Protein AF-A0A969Q8R4-F1 (afdb_monomer)

Nearest PDB structures (foldseek):
  6sus-assembly1_A  TM=7.332E-01  e=7.848E-05  Bordetella pertussis Tohama I
  3vi1-assembly1_A  TM=6.132E-01  e=1.728E-02  Pseudomonas aeruginosa
  7usl-assembly1_C  TM=2.075E-01  e=8.985E-06  Bordetella pertussis
  2z8z-assembly1_A  TM=3.665E-01  e=1.996E-02  Pseudomonas sp. MIS38
  2zj6-assembly1_A  TM=3.322E-01  e=1.646E-02  Pseudomonas sp. MIS38

Structure (mmCIF, N/CA/C/O backbone):
data_AF-A0A969Q8R4-F1
#
_entry.id   AF-A0A969Q8R4-F1
#
loop_
_atom_site.group_PDB
_atom_site.id
_atom_site.type_symbol
_atom_site.label_atom_id
_atom_site.label_alt_id
_atom_site.label_comp_id
_atom_site.label_asym_id
_atom_site.label_entity_id
_atom_site.label_seq_id
_atom_site.pdbx_PDB_ins_code
_atom_site.Cartn_x
_atom_site.Cartn_y
_atom_site.Cartn_z
_atom_site.occupancy
_atom_site.B_iso_or_equiv
_atom_site.auth_seq_id
_atom_site.auth_comp_id
_atom_site.auth_asym_id
_atom_site.auth_atom_id
_atom_site.pdbx_PDB_model_num
ATOM 1 N N . MET A 1 1 ? -0.355 23.160 -8.822 1.00 34.06 1 MET A N 1
ATOM 2 C CA . MET A 1 1 ? -0.882 23.194 -7.441 1.00 34.06 1 MET A CA 1
ATOM 3 C C . MET A 1 1 ? -1.867 22.056 -7.442 1.00 34.06 1 MET A C 1
ATOM 5 O O . MET A 1 1 ? -2.956 22.238 -7.960 1.00 34.06 1 MET A O 1
ATOM 9 N N . THR A 1 2 ? -1.367 20.880 -7.090 1.00 33.72 2 THR A N 1
ATOM 10 C CA . THR A 1 2 ? -1.987 19.580 -7.363 1.00 33.72 2 THR A CA 1
ATOM 11 C C . THR A 1 2 ? -3.128 19.340 -6.385 1.00 33.72 2 THR A C 1
ATOM 13 O O . THR A 1 2 ? -3.004 19.699 -5.208 1.00 33.72 2 THR A O 1
ATOM 16 N N . ALA A 1 3 ? -4.249 18.819 -6.875 1.00 29.53 3 ALA A N 1
ATOM 17 C CA . ALA A 1 3 ? -5.364 18.439 -6.026 1.00 29.53 3 ALA A CA 1
ATOM 18 C C . ALA A 1 3 ? -5.038 17.074 -5.413 1.00 29.53 3 ALA A C 1
ATOM 20 O O . ALA A 1 3 ? -4.905 16.090 -6.122 1.00 29.53 3 ALA A O 1
ATOM 21 N N . ILE A 1 4 ? -4.873 17.023 -4.091 1.00 44.97 4 ILE A N 1
ATOM 22 C CA . ILE A 1 4 ? -4.730 15.754 -3.375 1.00 44.97 4 ILE A CA 1
ATOM 23 C C . ILE A 1 4 ? -6.151 15.299 -3.044 1.00 44.97 4 ILE A C 1
ATOM 25 O O . ILE A 1 4 ? -6.750 15.801 -2.091 1.00 44.97 4 ILE A O 1
ATOM 29 N N . ALA A 1 5 ? -6.721 14.420 -3.864 1.00 40.03 5 ALA A N 1
ATOM 30 C CA . ALA A 1 5 ? -7.891 13.654 -3.458 1.00 40.03 5 ALA A CA 1
ATOM 31 C C . ALA A 1 5 ? -7.404 12.534 -2.523 1.00 40.03 5 ALA A C 1
ATOM 33 O O . ALA A 1 5 ? -6.434 11.850 -2.840 1.00 40.03 5 ALA A O 1
ATOM 34 N N . GLN A 1 6 ? -8.012 12.412 -1.343 1.00 48.34 6 GLN A N 1
ATOM 35 C CA . GLN A 1 6 ? -7.700 11.366 -0.368 1.00 48.34 6 GLN A CA 1
ATOM 36 C C . GLN A 1 6 ? -8.971 10.603 -0.012 1.00 48.34 6 GLN A C 1
ATOM 38 O O . GLN A 1 6 ? -10.064 11.174 -0.017 1.00 48.34 6 GLN A O 1
ATOM 43 N N . ALA A 1 7 ? -8.770 9.345 0.347 1.00 47.50 7 ALA A N 1
ATOM 44 C CA . ALA A 1 7 ? -9.710 8.481 1.033 1.00 47.50 7 ALA A CA 1
ATOM 45 C C . ALA A 1 7 ? -10.331 9.136 2.290 1.00 47.50 7 ALA A C 1
ATOM 47 O O . ALA A 1 7 ? -9.601 9.635 3.154 1.00 47.50 7 ALA A O 1
ATOM 48 N N . GLU A 1 8 ? -11.667 9.133 2.422 1.00 48.25 8 GLU A N 1
ATOM 49 C CA . GLU A 1 8 ? -12.378 9.510 3.659 1.00 48.25 8 GLU A CA 1
ATOM 50 C C . GLU A 1 8 ? -13.126 8.301 4.234 1.00 48.25 8 GLU A C 1
ATOM 52 O O . GLU A 1 8 ? -14.071 7.789 3.636 1.00 48.25 8 GLU A O 1
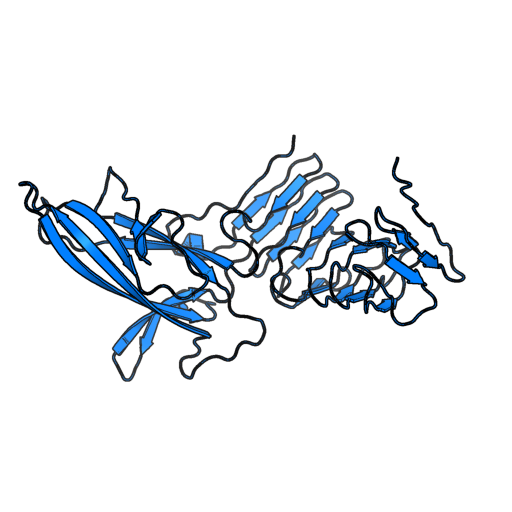ATOM 57 N N . THR A 1 9 ? -12.772 7.915 5.462 1.00 51.78 9 THR A N 1
ATOM 58 C CA . THR A 1 9 ? -13.387 6.777 6.152 1.00 51.78 9 THR A CA 1
ATOM 59 C C . THR A 1 9 ? -14.676 7.195 6.890 1.00 51.78 9 THR A C 1
ATOM 61 O O . THR A 1 9 ? -14.660 7.904 7.905 1.00 51.78 9 THR A O 1
ATOM 64 N N . ASP A 1 10 ? -15.825 6.760 6.363 1.00 52.34 10 ASP A N 1
ATOM 65 C CA . ASP A 1 10 ? -17.164 6.854 6.978 1.00 52.34 10 ASP A CA 1
ATOM 66 C C . ASP A 1 10 ? -17.247 5.952 8.239 1.00 52.34 10 ASP A C 1
ATOM 68 O O . ASP A 1 10 ? -16.509 4.976 8.378 1.00 52.34 10 ASP A O 1
ATOM 72 N N . ASP A 1 11 ? -18.108 6.262 9.213 1.00 53.69 11 ASP A N 1
ATOM 73 C CA . ASP A 1 11 ? -18.273 5.477 10.450 1.00 53.69 11 ASP A CA 1
ATOM 74 C C . ASP A 1 11 ? -19.279 4.313 10.333 1.00 53.69 11 ASP A C 1
ATOM 76 O O . ASP A 1 11 ? -19.384 3.477 11.238 1.00 53.69 11 ASP A O 1
ATOM 80 N N . SER A 1 12 ? -19.985 4.210 9.207 1.00 60.09 12 SER A N 1
ATOM 81 C CA . SER A 1 12 ? -20.921 3.134 8.923 1.00 60.09 12 SER A CA 1
ATOM 82 C C . SER A 1 12 ? -20.220 1.909 8.330 1.00 60.09 12 SER A C 1
ATOM 84 O O . SER A 1 12 ? -19.571 1.942 7.288 1.00 60.09 12 SER A O 1
ATOM 86 N N . PHE A 1 13 ? -20.391 0.769 9.000 1.00 60.69 13 PHE A N 1
ATOM 87 C CA . PHE A 1 13 ? -19.665 -0.468 8.703 1.00 60.69 13 PHE A CA 1
ATOM 88 C C . PHE A 1 13 ? -19.768 -0.940 7.238 1.00 60.69 13 PHE A C 1
ATOM 90 O O . PHE A 1 13 ? -18.770 -1.361 6.669 1.00 60.69 13 PHE A O 1
ATOM 97 N N . ALA A 1 14 ? -20.947 -0.857 6.610 1.00 65.25 14 ALA A N 1
ATOM 98 C CA . ALA A 1 14 ? -21.099 -1.271 5.211 1.00 65.25 14 ALA A CA 1
ATOM 99 C C . ALA A 1 14 ? -20.309 -0.375 4.244 1.00 65.25 14 ALA A C 1
ATOM 101 O O . ALA A 1 14 ? -19.866 -0.863 3.215 1.00 65.25 14 ALA A O 1
ATOM 102 N N . VAL A 1 15 ? -20.126 0.904 4.582 1.00 62.25 15 VAL A N 1
ATOM 103 C CA . VAL A 1 15 ? -19.330 1.853 3.794 1.00 62.25 15 VAL A CA 1
ATOM 104 C C . VAL A 1 15 ? -17.835 1.652 4.066 1.00 62.25 15 VAL A C 1
ATOM 106 O O . VAL A 1 15 ? -17.038 1.688 3.142 1.00 62.25 15 VAL A O 1
ATOM 109 N N . GLN A 1 16 ? -17.452 1.288 5.294 1.00 64.38 16 GLN A N 1
ATOM 110 C CA . GLN A 1 16 ? -16.073 0.890 5.636 1.00 64.38 16 GLN A CA 1
ATOM 111 C C . GLN A 1 16 ? -15.612 -0.440 5.021 1.00 64.38 16 GLN A C 1
ATOM 113 O O . GLN A 1 16 ? -14.500 -0.876 5.300 1.00 64.38 16 GLN A O 1
ATOM 118 N N . GLN A 1 17 ? -16.479 -1.158 4.309 1.00 73.50 17 GLN A N 1
ATOM 119 C CA . GLN A 1 17 ? -16.134 -2.397 3.603 1.00 73.50 17 GLN A CA 1
ATOM 120 C C . GLN A 1 17 ? -16.286 -2.250 2.084 1.00 73.50 17 GLN A C 1
ATOM 122 O O . GLN A 1 17 ? -16.078 -3.212 1.351 1.00 73.50 17 GLN A O 1
ATOM 127 N N . THR A 1 18 ? -16.693 -1.073 1.599 1.00 78.75 18 THR A N 1
ATOM 128 C CA . THR A 1 18 ? -16.754 -0.789 0.164 1.00 78.75 18 THR A CA 1
ATOM 129 C C . THR A 1 18 ? -15.473 -0.133 -0.289 1.00 78.75 18 THR A C 1
ATOM 131 O O . THR A 1 18 ? -14.967 0.741 0.410 1.00 78.75 18 THR A O 1
ATOM 134 N N . ALA A 1 19 ? -15.019 -0.503 -1.484 1.00 84.00 19 ALA A N 1
ATOM 135 C CA . ALA A 1 19 ? -13.929 0.202 -2.122 1.00 84.00 19 ALA A CA 1
ATOM 136 C C . ALA A 1 19 ? -14.277 1.682 -2.298 1.00 84.00 19 ALA A C 1
ATOM 138 O O . ALA A 1 19 ? -15.385 2.031 -2.728 1.00 84.00 19 ALA A O 1
ATOM 139 N N . GLU A 1 20 ? -13.337 2.548 -1.952 1.00 87.06 20 GLU A N 1
ATOM 140 C CA . GLU A 1 20 ? -13.512 3.987 -2.098 1.00 87.06 20 GLU A CA 1
ATOM 141 C C . GLU A 1 20 ? -13.220 4.415 -3.536 1.00 87.06 20 GLU A C 1
ATOM 143 O O . GLU A 1 20 ? -12.456 3.764 -4.239 1.00 87.06 20 GLU A O 1
ATOM 148 N N . THR A 1 21 ? -13.826 5.507 -4.005 1.00 90.56 21 THR A N 1
ATOM 149 C CA . THR A 1 21 ? -13.591 6.010 -5.367 1.00 90.56 21 THR A CA 1
ATOM 150 C C . THR A 1 21 ? -12.847 7.334 -5.333 1.00 90.56 21 THR A C 1
ATOM 152 O O . THR A 1 21 ? -13.333 8.297 -4.737 1.00 90.56 21 THR A O 1
ATOM 155 N N . ILE A 1 22 ? -11.711 7.395 -6.023 1.00 91.06 22 ILE A N 1
ATOM 156 C CA . ILE A 1 22 ? -10.872 8.585 -6.151 1.00 91.06 22 ILE A CA 1
ATOM 157 C C . ILE A 1 22 ? -10.776 8.950 -7.633 1.00 91.06 22 ILE A C 1
ATOM 159 O O . ILE A 1 22 ? -10.557 8.091 -8.482 1.00 91.06 22 ILE A O 1
ATOM 163 N N . SER A 1 23 ? -10.967 10.228 -7.957 1.00 93.19 23 SER A N 1
ATOM 164 C CA . SER A 1 23 ? -10.842 10.726 -9.329 1.00 93.19 23 SER A CA 1
ATOM 165 C C . SER A 1 23 ? -9.883 11.905 -9.369 1.00 93.19 23 SER A C 1
ATOM 167 O O . SER A 1 23 ? -10.069 12.879 -8.630 1.00 93.19 23 SER A O 1
ATOM 169 N N . GLY A 1 24 ? -8.884 11.803 -10.235 1.00 92.19 24 GLY A N 1
ATOM 170 C CA . GLY A 1 24 ? -7.973 12.870 -10.597 1.00 92.19 24 GLY A CA 1
ATOM 171 C C . GLY A 1 24 ? -8.625 13.905 -11.507 1.00 92.19 24 GLY A C 1
ATOM 172 O O . GLY A 1 24 ? -9.853 13.998 -11.656 1.00 92.19 24 GLY A O 1
ATOM 173 N N . THR A 1 25 ? -7.788 14.774 -12.050 1.00 93.81 25 THR A N 1
ATOM 174 C CA . THR A 1 25 ? -8.188 15.975 -12.769 1.00 93.81 25 THR A CA 1
ATOM 175 C C . THR A 1 25 ? -7.813 15.875 -14.250 1.00 93.81 25 THR A C 1
ATOM 177 O O . THR A 1 25 ? -7.903 14.817 -14.859 1.00 93.81 25 THR A O 1
ATOM 180 N N . ALA A 1 26 ? -7.545 17.015 -14.887 1.00 93.19 26 ALA A N 1
ATOM 181 C CA . ALA A 1 26 ? -7.048 17.069 -16.263 1.00 93.19 26 ALA A CA 1
ATOM 182 C C . ALA A 1 26 ? -5.602 17.595 -16.326 1.00 93.19 26 ALA A C 1
ATOM 184 O O . ALA A 1 26 ? -5.112 17.923 -17.410 1.00 93.19 26 ALA A O 1
ATOM 185 N N . ASP A 1 27 ? -4.988 17.773 -15.157 1.00 95.00 27 ASP A N 1
ATOM 186 C CA . ASP A 1 27 ? -3.604 18.167 -14.952 1.00 95.00 27 ASP A CA 1
ATOM 187 C C . ASP A 1 27 ? -2.867 16.981 -14.312 1.00 95.00 27 ASP A C 1
ATOM 189 O O . ASP A 1 27 ? -3.500 16.153 -13.677 1.00 95.00 27 ASP A O 1
ATOM 193 N N . ASN A 1 28 ? -1.534 16.968 -14.382 1.00 96.38 28 ASN A N 1
ATOM 194 C CA . ASN A 1 28 ? -0.724 15.943 -13.725 1.00 96.38 28 ASN A CA 1
ATOM 195 C C . ASN A 1 28 ? -0.966 15.899 -12.206 1.00 96.38 28 ASN A C 1
ATOM 197 O O . ASN A 1 28 ? -0.654 16.864 -11.483 1.00 96.38 28 ASN A O 1
ATOM 201 N N . ASP A 1 29 ? -1.425 14.751 -11.733 1.00 94.75 29 ASP A N 1
ATOM 202 C CA . ASP A 1 29 ? -1.799 14.482 -10.361 1.00 94.75 29 ASP A CA 1
ATOM 203 C C . ASP A 1 29 ? -0.827 13.532 -9.647 1.00 94.75 29 ASP A C 1
ATOM 205 O O . ASP A 1 29 ? -0.039 12.785 -10.226 1.00 94.75 29 ASP A O 1
ATOM 209 N N . THR A 1 30 ? -0.842 13.617 -8.318 1.00 96.19 30 THR A N 1
ATOM 210 C CA . THR A 1 30 ? -0.265 12.591 -7.448 1.00 96.19 30 THR A CA 1
ATOM 211 C C . THR A 1 30 ? -1.367 12.146 -6.512 1.00 96.19 30 THR A C 1
ATOM 213 O O . THR A 1 30 ? -1.788 12.910 -5.637 1.00 96.19 30 THR A O 1
ATOM 216 N N . ILE A 1 31 ? -1.848 10.935 -6.738 1.00 94.94 31 ILE A N 1
ATOM 217 C CA . ILE A 1 31 ? -3.008 10.360 -6.078 1.00 94.94 31 ILE A CA 1
ATOM 218 C C . ILE A 1 31 ? -2.509 9.289 -5.122 1.00 94.94 31 ILE A C 1
ATOM 220 O O . ILE A 1 31 ? -1.685 8.464 -5.495 1.00 94.94 31 ILE A O 1
ATOM 224 N N . TYR A 1 32 ? -2.991 9.316 -3.887 1.00 94.19 32 TYR A N 1
ATOM 225 C CA . TYR A 1 32 ? -2.662 8.311 -2.885 1.00 94.19 32 TYR A CA 1
ATOM 226 C C . TYR A 1 32 ? -3.916 7.490 -2.615 1.00 94.19 32 TYR A C 1
ATOM 228 O O . TYR A 1 32 ? -4.930 8.071 -2.220 1.00 94.19 32 TYR A O 1
ATOM 236 N N . ALA A 1 33 ? -3.838 6.175 -2.822 1.00 92.00 33 ALA A N 1
ATOM 237 C CA . ALA A 1 33 ? -4.896 5.238 -2.448 1.00 92.00 33 ALA A CA 1
ATOM 238 C C . ALA A 1 33 ? -5.185 5.338 -0.941 1.00 92.00 33 ALA A C 1
ATOM 240 O O . ALA A 1 33 ? -6.310 5.611 -0.527 1.00 92.00 33 ALA A O 1
ATOM 241 N N . ASP A 1 34 ? -4.113 5.311 -0.147 1.00 88.19 34 ASP A N 1
ATOM 242 C CA . ASP A 1 34 ? -4.133 5.532 1.294 1.00 88.19 34 ASP A CA 1
ATOM 243 C C . ASP A 1 34 ? -3.385 6.810 1.676 1.00 88.19 34 ASP A C 1
ATOM 245 O O . ASP A 1 34 ? -2.272 7.069 1.217 1.00 88.19 34 ASP A O 1
ATOM 249 N N . ASN A 1 35 ? -3.949 7.609 2.586 1.00 88.19 35 ASN A N 1
ATOM 250 C CA . ASN A 1 35 ? -3.237 8.777 3.101 1.00 88.19 35 ASN A CA 1
ATOM 251 C C . ASN A 1 35 ? -2.042 8.332 3.982 1.00 88.19 35 ASN A C 1
ATOM 253 O O . ASN A 1 35 ? -2.254 7.813 5.084 1.00 88.19 35 ASN A O 1
ATOM 257 N N . PRO A 1 36 ? -0.788 8.620 3.580 1.00 86.31 36 PRO A N 1
ATOM 258 C CA . PRO A 1 36 ? 0.404 8.119 4.266 1.00 86.31 36 PRO A CA 1
ATOM 259 C C . PRO A 1 36 ? 0.608 8.706 5.672 1.00 86.31 36 PRO A C 1
ATOM 261 O O . PRO A 1 36 ? 1.338 8.124 6.475 1.00 86.31 36 PRO A O 1
ATOM 264 N N . ASP A 1 37 ? -0.035 9.834 6.002 1.00 86.38 37 ASP A N 1
ATOM 265 C CA . ASP A 1 37 ? 0.032 10.432 7.343 1.00 86.38 37 ASP A CA 1
ATOM 266 C C . ASP A 1 37 ? -0.807 9.659 8.375 1.00 86.38 37 ASP A C 1
ATOM 268 O O . ASP A 1 37 ? -0.570 9.776 9.580 1.00 86.38 37 ASP A O 1
ATOM 272 N N . VAL A 1 38 ? -1.803 8.890 7.920 1.00 86.56 38 VAL A N 1
ATOM 273 C CA . VAL A 1 38 ? -2.721 8.127 8.786 1.00 86.56 38 VAL A CA 1
ATOM 274 C C . VAL A 1 38 ? -2.560 6.616 8.622 1.00 86.56 38 VAL A C 1
ATOM 276 O O . VAL A 1 38 ? -2.681 5.892 9.608 1.00 86.56 38 VAL A O 1
ATOM 279 N N . ALA A 1 39 ? -2.238 6.157 7.414 1.00 89.94 39 ALA A N 1
ATOM 280 C CA . ALA A 1 39 ? -1.974 4.769 7.055 1.00 89.94 39 ALA A CA 1
ATOM 281 C C . ALA A 1 39 ? -0.591 4.659 6.376 1.00 89.94 39 ALA A C 1
ATOM 283 O O . ALA A 1 39 ? -0.490 4.462 5.167 1.00 89.94 39 ALA A O 1
ATOM 284 N N . PRO A 1 40 ? 0.513 4.842 7.127 1.00 92.56 40 PRO A N 1
ATOM 285 C CA . PRO A 1 40 ? 1.850 4.579 6.606 1.00 92.56 40 PRO A CA 1
ATOM 286 C C . PRO A 1 40 ? 2.041 3.093 6.258 1.00 92.56 40 PRO A C 1
ATOM 288 O O . PRO A 1 40 ? 1.259 2.235 6.672 1.00 92.56 40 PRO A O 1
ATOM 291 N N . SER A 1 41 ? 3.138 2.799 5.555 1.00 93.19 41 SER A N 1
ATOM 292 C CA . SER A 1 41 ? 3.524 1.457 5.095 1.00 93.19 41 SER A CA 1
ATOM 293 C C . SER A 1 41 ? 3.280 0.350 6.130 1.00 93.19 41 SER A C 1
ATOM 295 O O . SER A 1 41 ? 3.730 0.432 7.278 1.00 93.19 41 SER A O 1
ATOM 297 N N . GLY A 1 42 ? 2.568 -0.696 5.706 1.00 92.94 42 GLY A N 1
ATOM 298 C CA . GLY A 1 42 ? 2.229 -1.867 6.511 1.00 92.94 42 GLY A CA 1
ATOM 299 C C . GLY A 1 42 ? 1.123 -1.633 7.539 1.00 92.94 42 GLY A C 1
ATOM 300 O O . GLY A 1 42 ? 0.932 -2.471 8.424 1.00 92.94 42 GLY A O 1
ATOM 301 N N . THR A 1 43 ? 0.406 -0.511 7.471 1.00 94.75 43 THR A N 1
ATOM 302 C CA . THR A 1 43 ? -0.695 -0.204 8.388 1.00 94.75 43 THR A CA 1
ATOM 303 C C . THR A 1 43 ? -1.938 0.253 7.645 1.00 94.75 43 THR A C 1
ATOM 305 O O . THR A 1 43 ? -1.853 0.794 6.552 1.00 94.75 43 THR A O 1
ATOM 308 N N . THR A 1 44 ? -3.092 0.068 8.276 1.00 92.94 44 THR A N 1
ATOM 309 C CA . THR A 1 44 ? -4.366 0.634 7.825 1.00 92.94 44 THR A CA 1
ATOM 310 C C . THR A 1 44 ? -5.120 1.221 9.020 1.00 92.94 44 THR A C 1
ATOM 312 O O . THR A 1 44 ? -4.705 1.075 10.179 1.00 92.94 44 THR A O 1
ATOM 315 N N . VAL A 1 45 ? -6.224 1.912 8.751 1.00 91.19 45 VAL A N 1
ATOM 316 C CA . VAL A 1 45 ? -7.033 2.595 9.759 1.00 91.19 45 VAL A CA 1
ATOM 317 C C . VAL A 1 45 ? -8.445 2.040 9.767 1.00 91.19 45 VAL A C 1
ATOM 319 O O . VAL A 1 45 ? -9.076 1.863 8.732 1.00 91.19 45 VAL A O 1
ATOM 322 N N . ARG A 1 46 ? -8.991 1.842 10.967 1.00 87.56 46 ARG A N 1
ATOM 323 C CA . ARG A 1 46 ? -10.404 1.536 11.152 1.00 87.56 46 ARG A CA 1
ATOM 324 C C . ARG A 1 46 ? -11.030 2.401 12.223 1.00 87.56 46 ARG A C 1
ATOM 326 O O . ARG A 1 46 ? -10.497 2.569 13.320 1.00 87.56 46 ARG A O 1
ATOM 333 N N . ILE A 1 47 ? -12.214 2.912 11.917 1.00 87.12 47 ILE A N 1
ATOM 334 C CA . ILE A 1 47 ? -13.048 3.602 12.888 1.00 87.12 47 ILE A CA 1
ATOM 335 C C . ILE A 1 47 ? -13.903 2.572 13.608 1.00 87.12 47 ILE A C 1
ATOM 337 O O . ILE A 1 47 ? -14.746 1.908 13.011 1.00 87.12 47 ILE A O 1
ATOM 341 N N . ILE A 1 48 ? -13.706 2.479 14.913 1.00 86.00 48 ILE A N 1
ATOM 342 C CA . ILE A 1 48 ? -14.484 1.619 15.787 1.00 86.00 48 ILE A CA 1
ATOM 343 C C . ILE A 1 48 ? -15.396 2.510 16.612 1.00 86.00 48 ILE A C 1
ATOM 345 O O . ILE A 1 48 ? -14.921 3.394 17.330 1.00 86.00 48 ILE A O 1
ATOM 349 N N . ASN A 1 49 ? -16.701 2.274 16.512 1.00 84.12 49 ASN A N 1
ATOM 350 C CA . ASN A 1 49 ? -17.665 2.952 17.358 1.00 84.12 49 ASN A CA 1
ATOM 351 C C . ASN A 1 49 ? -18.035 2.082 18.565 1.00 84.12 49 ASN A C 1
ATOM 353 O O . ASN A 1 49 ? -18.490 0.947 18.414 1.00 84.12 49 ASN A O 1
ATOM 357 N N . PHE A 1 50 ? -17.859 2.634 19.762 1.00 81.25 50 PHE A N 1
ATOM 358 C CA . PHE A 1 50 ? -18.293 2.036 21.011 1.00 81.25 50 PHE A CA 1
ATOM 359 C C . PHE A 1 50 ? -19.416 2.873 21.617 1.00 81.25 50 PHE A C 1
ATOM 361 O O . PHE A 1 50 ? -19.194 3.981 22.107 1.00 81.25 50 PHE A O 1
ATOM 368 N N . VAL A 1 51 ? -20.614 2.297 21.673 1.00 76.94 51 VAL A N 1
ATOM 369 C CA . VAL A 1 51 ? -21.735 2.895 22.401 1.00 76.94 51 VAL A CA 1
ATOM 370 C C . VAL A 1 51 ? -21.705 2.377 23.831 1.00 76.94 51 VAL A C 1
ATOM 372 O O . VAL A 1 51 ? -21.987 1.205 24.089 1.00 76.94 51 VAL A O 1
ATOM 375 N N . ALA A 1 52 ? -21.341 3.242 24.773 1.00 74.19 52 ALA A N 1
ATOM 376 C CA . ALA A 1 52 ? -21.359 2.879 26.182 1.00 74.19 52 ALA A CA 1
ATOM 377 C C . ALA A 1 52 ? -22.803 2.868 26.714 1.00 74.19 52 ALA A C 1
ATOM 379 O O . ALA A 1 52 ? -23.534 3.855 26.613 1.00 74.19 52 ALA A O 1
ATOM 380 N N . GLU A 1 53 ? -23.221 1.754 27.319 1.00 78.56 53 GLU A N 1
ATOM 381 C CA . GLU A 1 53 ? -24.507 1.689 28.015 1.00 78.56 53 GLU A CA 1
ATOM 382 C C . GLU A 1 53 ? -24.443 2.506 29.310 1.00 78.56 53 GLU A C 1
ATOM 384 O O . GLU A 1 53 ? -23.756 2.145 30.269 1.00 78.56 53 GLU A O 1
ATOM 389 N N . MET A 1 54 ? -25.171 3.623 29.343 1.00 81.00 54 MET A N 1
ATOM 390 C CA . MET A 1 54 ? -25.142 4.524 30.491 1.00 81.00 54 MET A CA 1
ATOM 391 C C . MET A 1 54 ? -26.027 4.027 31.642 1.00 81.00 54 MET A C 1
ATOM 393 O O . MET A 1 54 ? -27.178 3.647 31.411 1.00 81.00 54 MET A O 1
ATOM 397 N N . PRO A 1 55 ? -25.563 4.122 32.906 1.00 81.44 55 PRO A N 1
ATOM 398 C CA . PRO A 1 55 ? -26.377 3.793 34.079 1.00 81.44 55 PRO A CA 1
ATOM 399 C C . PRO A 1 55 ? -27.664 4.622 34.195 1.00 81.44 55 PRO A C 1
ATOM 401 O O . PRO A 1 55 ? -28.643 4.180 34.797 1.00 81.44 55 PRO A O 1
ATOM 404 N N . SER A 1 56 ? -27.658 5.847 33.662 1.00 84.44 56 SER A N 1
ATOM 405 C CA . SER A 1 56 ? -28.803 6.754 33.658 1.00 84.44 56 SER A CA 1
ATOM 406 C C . SER A 1 56 ? -28.702 7.766 32.514 1.00 84.44 56 SER A C 1
ATOM 408 O O . SER A 1 56 ? -27.618 8.011 31.994 1.00 84.44 56 SER A O 1
ATOM 410 N N . SER A 1 57 ? -29.812 8.424 32.168 1.00 83.81 57 SER A N 1
ATOM 411 C CA . SER A 1 57 ? -29.832 9.471 31.135 1.00 83.81 57 SER A CA 1
ATOM 412 C C . SER A 1 57 ? -29.151 10.782 31.547 1.00 83.81 57 SER A C 1
ATOM 414 O O . SER A 1 57 ? -29.064 11.691 30.730 1.00 83.81 57 SER A O 1
ATOM 416 N N . THR A 1 58 ? -28.759 10.936 32.817 1.00 86.44 58 THR A N 1
ATOM 417 C CA . THR A 1 58 ? -28.013 12.111 33.299 1.00 86.44 58 THR A CA 1
ATOM 418 C C . THR A 1 58 ? -26.514 11.855 33.378 1.00 86.44 58 THR A C 1
ATOM 420 O O . THR A 1 58 ? -25.776 12.780 33.695 1.00 86.44 58 THR A O 1
ATOM 423 N N . THR A 1 59 ? -26.074 10.620 33.118 1.00 89.06 59 THR A N 1
ATOM 424 C CA . THR A 1 59 ? -24.664 10.244 33.161 1.00 89.06 59 THR A CA 1
ATOM 425 C C . THR A 1 59 ? -23.970 10.631 31.859 1.00 89.06 59 THR A C 1
ATOM 427 O O . THR A 1 59 ? -24.465 10.298 30.783 1.00 89.06 59 THR A O 1
ATOM 430 N N . THR A 1 60 ? -22.820 11.295 31.957 1.00 90.50 60 THR A N 1
ATOM 431 C CA . THR A 1 60 ? -21.955 11.635 30.817 1.00 90.50 60 THR A CA 1
ATOM 432 C C . THR A 1 60 ? -20.616 10.918 30.922 1.00 90.50 60 THR A C 1
ATOM 434 O O . THR A 1 60 ? -20.166 10.565 32.014 1.00 90.50 60 THR A O 1
ATOM 437 N N . VAL A 1 61 ? -19.966 10.701 29.777 1.00 92.31 61 VAL A N 1
ATOM 438 C CA . VAL A 1 61 ? -18.565 10.265 29.747 1.00 92.31 61 VAL A CA 1
ATOM 439 C C . VAL A 1 61 ? -17.682 11.503 29.757 1.00 92.31 61 VAL A C 1
ATOM 441 O O . VAL A 1 61 ? -17.790 12.355 28.881 1.00 92.31 61 VAL A O 1
ATOM 444 N N . GLU A 1 62 ? -16.796 11.593 30.739 1.00 94.12 62 GLU A N 1
ATOM 445 C CA . GLU A 1 62 ? -15.815 12.678 30.846 1.00 94.12 62 GLU A CA 1
ATOM 446 C C . GLU A 1 62 ? -14.479 12.295 30.206 1.00 94.12 62 GLU A C 1
ATOM 448 O O . GLU A 1 62 ? -13.740 13.141 29.706 1.00 94.12 62 GLU A O 1
ATOM 453 N N . GLN A 1 63 ? -14.138 11.005 30.234 1.00 94.88 63 GLN A N 1
ATOM 454 C CA . GLN A 1 63 ? -12.889 10.505 29.675 1.00 94.88 63 GLN A CA 1
ATOM 455 C C . GLN A 1 63 ? -13.015 9.035 29.291 1.00 94.88 63 GLN A C 1
ATOM 457 O O . GLN A 1 63 ? -13.635 8.260 30.015 1.00 94.88 63 GLN A O 1
ATOM 462 N N . VAL A 1 64 ? -12.332 8.642 28.216 1.00 95.19 64 VAL A N 1
ATOM 463 C CA . VAL A 1 64 ? -12.062 7.236 27.900 1.00 95.19 64 VAL A CA 1
ATOM 464 C C . VAL A 1 64 ? -10.560 7.039 27.787 1.00 95.19 64 VAL A C 1
ATOM 466 O O . VAL A 1 64 ? -9.891 7.728 27.015 1.00 95.19 64 VAL A O 1
ATOM 469 N N . TYR A 1 65 ? -10.031 6.116 28.586 1.00 96.62 65 TYR A N 1
ATOM 470 C CA . TYR A 1 65 ? -8.635 5.705 28.556 1.00 96.62 65 TYR A CA 1
ATOM 471 C C . TYR A 1 65 ? -8.515 4.286 27.998 1.00 96.62 65 TYR A C 1
ATOM 473 O O . TYR A 1 65 ? -9.099 3.345 28.532 1.00 96.62 65 TYR A O 1
ATOM 481 N N . VAL A 1 66 ? -7.766 4.144 26.909 1.00 95.62 66 VAL A N 1
ATOM 482 C CA . VAL A 1 66 ? -7.583 2.901 26.157 1.00 95.62 66 VAL A CA 1
ATOM 483 C C . VAL A 1 66 ? -6.211 2.303 26.444 1.00 95.62 66 VAL A C 1
ATOM 485 O O . VAL A 1 66 ? -5.203 3.011 26.422 1.00 95.62 66 VAL A O 1
ATOM 488 N N . THR A 1 67 ? -6.161 0.989 26.663 1.00 96.06 67 THR A N 1
ATOM 489 C CA . THR A 1 67 ? -4.918 0.212 26.823 1.00 96.06 67 THR A CA 1
ATOM 490 C C . THR A 1 67 ? -5.040 -1.182 26.200 1.00 96.06 67 THR A C 1
ATOM 492 O O . THR A 1 67 ? -6.124 -1.608 25.805 1.00 96.06 67 THR A O 1
ATOM 495 N N . GLY A 1 68 ? -3.928 -1.923 26.150 1.00 93.94 68 GLY A N 1
ATOM 496 C CA . GLY A 1 68 ? -3.892 -3.296 25.625 1.00 93.94 68 GLY A CA 1
ATOM 497 C C . GLY A 1 68 ? -3.644 -3.392 24.119 1.00 93.94 68 GLY A C 1
ATOM 498 O O . GLY A 1 68 ? -3.775 -4.473 23.550 1.00 93.94 68 GLY A O 1
ATOM 499 N N . LEU A 1 69 ? -3.264 -2.277 23.487 1.00 95.25 69 LEU A N 1
ATOM 500 C CA . LEU A 1 69 ? -2.841 -2.257 22.093 1.00 95.25 69 LEU A CA 1
ATOM 501 C C . LEU A 1 69 ? -1.461 -2.918 21.922 1.00 95.25 69 LEU A C 1
ATOM 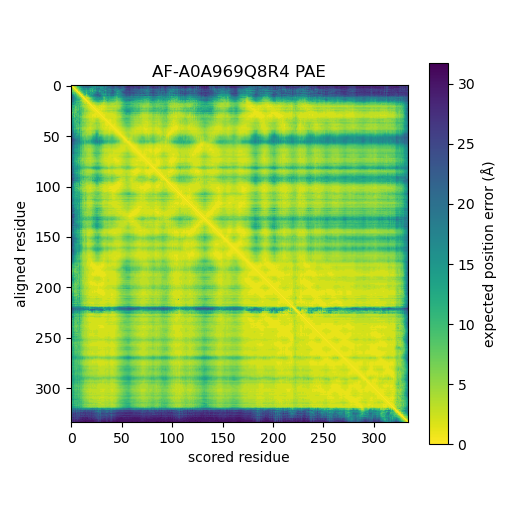503 O O . LEU A 1 69 ? -0.568 -2.653 22.735 1.00 95.25 69 LEU A O 1
ATOM 507 N N . PRO A 1 70 ? -1.281 -3.775 20.899 1.00 95.38 70 PRO A N 1
ATOM 508 C CA . PRO A 1 70 ? 0.026 -4.310 20.526 1.00 95.38 70 PRO A CA 1
ATOM 509 C C . PRO A 1 70 ? 1.021 -3.225 20.087 1.00 95.38 70 PRO A C 1
ATOM 511 O O . PRO A 1 70 ? 0.654 -2.085 19.805 1.00 95.38 70 PRO A O 1
ATOM 514 N N . GLU A 1 71 ? 2.297 -3.598 19.990 1.00 91.94 71 GLU A N 1
ATOM 515 C CA . GLU A 1 71 ? 3.309 -2.755 19.347 1.00 91.94 71 GLU A CA 1
ATOM 516 C C . GLU A 1 71 ? 2.939 -2.501 17.876 1.00 91.94 71 GLU A C 1
ATOM 518 O O . GLU A 1 71 ? 2.462 -3.405 17.195 1.00 91.94 71 GLU A O 1
ATOM 523 N N . GLY A 1 72 ? 3.136 -1.265 17.405 1.00 90.12 72 GLY A N 1
ATOM 524 C CA . GLY A 1 72 ? 2.767 -0.834 16.050 1.00 90.12 72 GLY A CA 1
ATOM 525 C C . GLY A 1 72 ? 1.338 -0.292 15.909 1.00 90.12 72 GLY A C 1
ATOM 526 O O . GLY A 1 72 ? 1.000 0.244 14.859 1.00 90.12 72 GLY A O 1
ATOM 527 N N . TYR A 1 73 ? 0.512 -0.378 16.957 1.00 95.50 73 TYR A N 1
ATOM 528 C CA . TYR A 1 73 ? -0.887 0.053 16.929 1.00 95.50 73 TYR A CA 1
ATOM 529 C C . TYR A 1 73 ? -1.029 1.401 17.631 1.00 95.50 73 TYR A C 1
ATOM 531 O O . TYR A 1 73 ? -0.337 1.677 18.613 1.00 95.50 73 TYR A O 1
ATOM 539 N N . SER A 1 74 ? -1.958 2.236 17.168 1.00 95.81 74 SER A N 1
ATOM 540 C CA . SER A 1 74 ? -2.189 3.548 17.772 1.00 95.81 74 SER A CA 1
ATOM 541 C C . SER A 1 74 ? -3.647 4.000 17.677 1.00 95.81 74 SER A C 1
ATOM 543 O O . SER A 1 74 ? -4.424 3.492 16.872 1.00 95.81 74 SER A O 1
ATOM 545 N N . VAL A 1 75 ? -4.033 4.962 18.522 1.00 96.12 75 VAL A N 1
ATOM 546 C CA . VAL A 1 75 ? -5.331 5.645 18.418 1.00 96.12 75 VAL A CA 1
ATOM 547 C C . VAL A 1 75 ? -5.107 7.072 17.931 1.00 96.12 75 VAL A C 1
ATOM 549 O O . VAL A 1 75 ? -4.629 7.924 18.684 1.00 96.12 75 VAL A O 1
ATOM 552 N N . LEU A 1 76 ? -5.477 7.347 16.680 1.00 94.31 76 LEU A N 1
ATOM 553 C CA . LEU A 1 76 ? -5.171 8.612 16.001 1.00 94.31 76 LEU A CA 1
ATOM 554 C C . LEU A 1 76 ? -5.956 9.800 16.571 1.00 94.31 76 LEU A C 1
ATOM 556 O O . LEU A 1 76 ? -5.463 10.929 16.636 1.00 94.31 76 LEU A O 1
ATOM 560 N N . ASN A 1 77 ? -7.176 9.559 17.053 1.00 94.31 77 ASN A N 1
ATOM 561 C CA . ASN A 1 77 ? -8.018 10.579 17.674 1.00 94.31 77 ASN A CA 1
ATOM 562 C C . ASN A 1 77 ? -7.832 10.666 19.201 1.00 94.31 77 ASN A C 1
ATOM 564 O O . ASN A 1 77 ? -8.778 10.961 19.932 1.00 94.31 77 ASN A O 1
ATOM 568 N N . ALA A 1 78 ? -6.616 10.441 19.700 1.00 96.38 78 ALA A N 1
ATOM 569 C CA . ALA A 1 78 ? -6.314 10.450 21.127 1.00 96.38 78 ALA A CA 1
ATOM 570 C C . ALA A 1 78 ? -5.038 11.231 21.476 1.00 96.38 78 ALA A C 1
ATOM 572 O O . ALA A 1 78 ? -4.306 11.726 20.619 1.00 96.38 78 ALA A O 1
ATOM 573 N N . VAL A 1 79 ? 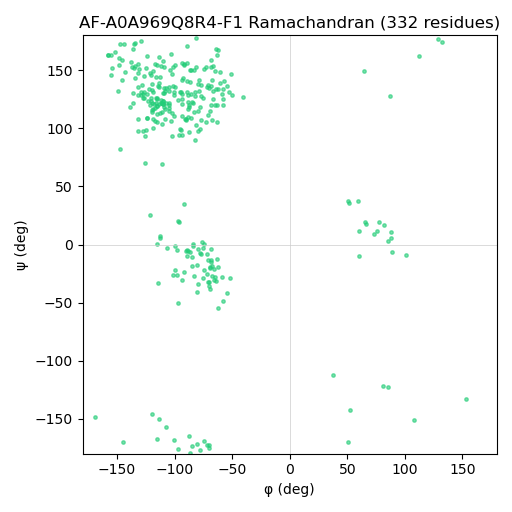-4.791 11.379 22.777 1.00 97.12 79 VAL A N 1
ATOM 574 C CA . VAL A 1 79 ? -3.506 11.823 23.328 1.00 97.12 79 VAL A CA 1
ATOM 575 C C . VAL A 1 79 ? -2.879 10.655 24.074 1.00 97.12 79 VAL A C 1
ATOM 577 O O . VAL A 1 79 ? -3.473 10.136 25.021 1.00 97.12 79 VAL A O 1
ATOM 580 N N . GLU A 1 80 ? -1.673 10.260 23.677 1.00 96.00 80 GLU A N 1
ATOM 581 C CA . GLU A 1 80 ? -0.928 9.210 24.366 1.00 96.00 80 GLU A CA 1
ATOM 582 C C . GLU A 1 80 ? -0.519 9.664 25.780 1.00 96.00 80 GLU A C 1
ATOM 584 O O . GLU A 1 80 ? -0.011 10.771 25.993 1.00 96.00 80 GLU A O 1
ATOM 589 N N . ARG A 1 81 ? -0.757 8.809 26.777 1.00 94.94 81 ARG A N 1
ATOM 590 C CA . ARG A 1 81 ? -0.367 9.015 28.176 1.00 94.94 81 ARG A CA 1
ATOM 591 C C . ARG A 1 81 ? -0.083 7.682 28.843 1.00 94.94 81 ARG A C 1
ATOM 593 O O . ARG A 1 81 ? -0.928 6.804 28.818 1.00 94.94 81 ARG A O 1
ATOM 600 N N . ASN A 1 82 ? 1.050 7.579 29.541 1.00 91.44 82 ASN A N 1
ATOM 601 C CA . ASN A 1 82 ? 1.383 6.448 30.421 1.00 91.44 82 ASN A CA 1
ATOM 602 C C . ASN A 1 82 ? 1.230 5.054 29.767 1.00 91.44 82 ASN A C 1
ATOM 604 O O . ASN A 1 82 ? 0.840 4.106 30.447 1.00 91.44 82 ASN A O 1
ATOM 608 N N . GLY A 1 83 ? 1.540 4.923 28.472 1.00 88.50 83 GLY A N 1
ATOM 609 C CA . GLY A 1 83 ? 1.411 3.655 27.741 1.00 88.50 83 GLY A CA 1
ATOM 610 C C . GLY A 1 83 ? -0.024 3.295 27.333 1.00 88.50 83 GLY A C 1
ATOM 611 O O . GLY A 1 83 ? -0.311 2.128 27.082 1.00 88.50 83 GLY A O 1
ATOM 612 N N . GLY A 1 84 ? -0.927 4.275 27.299 1.00 95.38 84 GLY A N 1
ATOM 613 C CA . GLY A 1 84 ? -2.273 4.160 26.746 1.00 95.38 84 GLY A CA 1
ATOM 614 C C . GLY A 1 84 ? -2.717 5.456 26.073 1.00 95.38 84 GLY A C 1
ATOM 615 O O . GLY A 1 84 ? -1.930 6.388 25.902 1.00 95.38 84 GLY A O 1
ATOM 616 N N . TYR A 1 85 ? -3.996 5.537 25.720 1.00 97.69 85 TYR A N 1
ATOM 617 C CA . TYR A 1 85 ? -4.549 6.623 24.912 1.00 97.69 85 TYR A CA 1
ATOM 618 C C . TYR A 1 85 ? -5.766 7.247 25.586 1.00 97.69 85 TYR A C 1
ATOM 620 O O . TYR A 1 85 ? -6.720 6.554 25.921 1.00 97.69 85 TYR A O 1
ATOM 628 N N . VAL A 1 86 ? -5.755 8.567 25.772 1.00 97.38 86 VAL A N 1
ATOM 629 C CA . VAL A 1 86 ? -6.945 9.323 26.183 1.00 97.38 86 VAL A CA 1
ATOM 630 C C . VAL A 1 86 ? -7.688 9.769 24.928 1.00 97.38 86 VAL A C 1
ATOM 632 O O . VAL A 1 86 ? -7.211 10.659 24.220 1.00 97.38 86 VAL A O 1
ATOM 635 N N . VAL A 1 87 ? -8.825 9.134 24.645 1.00 95.88 87 VAL A N 1
ATOM 636 C CA . VAL A 1 87 ? -9.624 9.360 23.429 1.00 95.88 87 VAL A CA 1
ATOM 637 C C . VAL A 1 87 ? -10.297 10.730 23.482 1.00 95.88 87 VAL A C 1
ATOM 639 O O . VAL A 1 87 ? -10.810 11.142 24.525 1.00 95.88 87 VAL A O 1
ATOM 642 N N . ARG A 1 88 ? -10.293 11.454 22.358 1.00 93.75 88 ARG A N 1
ATOM 643 C CA . ARG A 1 88 ? -11.045 12.707 22.217 1.00 93.75 88 ARG A CA 1
ATOM 644 C C . ARG A 1 88 ? -12.517 12.377 21.986 1.00 93.75 88 ARG A C 1
ATOM 646 O O . ARG A 1 88 ? -12.849 11.734 20.996 1.00 93.75 88 ARG A O 1
ATOM 653 N N . LEU A 1 89 ? -13.369 12.822 22.904 1.00 91.25 89 LEU A N 1
ATOM 654 C CA . LEU A 1 89 ? -14.815 12.613 22.845 1.00 91.25 89 LEU A CA 1
ATOM 655 C C . LEU A 1 89 ? -15.496 13.700 22.015 1.00 91.25 89 LEU A C 1
ATOM 657 O O . LEU A 1 89 ? -15.036 14.846 21.996 1.00 91.25 89 LEU A O 1
ATOM 661 N N . ASP A 1 90 ? -16.610 13.341 21.380 1.00 88.06 90 ASP A N 1
ATOM 662 C CA . ASP A 1 90 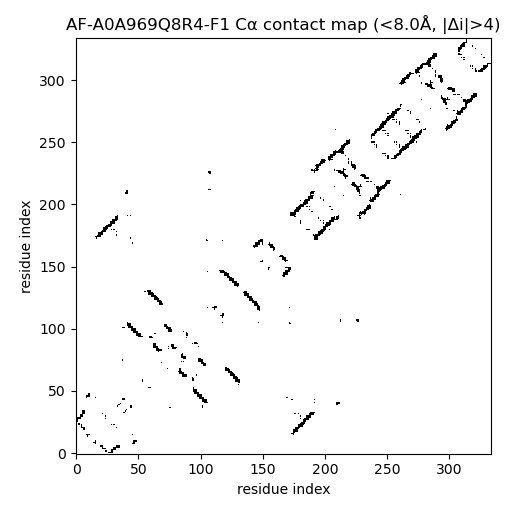? -17.520 14.314 20.787 1.00 88.06 90 ASP A CA 1
ATOM 663 C C . ASP A 1 90 ? -18.205 15.115 21.915 1.00 88.06 90 ASP A C 1
ATOM 665 O O . ASP A 1 90 ? -18.877 14.521 22.766 1.00 88.06 90 ASP A O 1
ATOM 669 N N . PRO A 1 91 ? -18.046 16.452 21.972 1.00 86.19 91 PRO A N 1
ATOM 670 C CA . PRO A 1 91 ? -18.695 17.271 22.990 1.00 86.19 91 PRO A CA 1
ATOM 671 C C . PRO A 1 91 ? -20.228 17.295 22.876 1.00 86.19 91 PRO A C 1
ATOM 673 O O . PRO A 1 91 ? -20.889 17.634 23.858 1.00 86.19 91 PRO A O 1
ATOM 676 N N . GLU A 1 92 ? -20.801 16.974 21.711 1.00 87.69 92 GLU A N 1
ATOM 677 C CA . GLU A 1 92 ? -22.252 16.917 21.502 1.00 87.69 92 GLU A CA 1
ATOM 678 C C . GLU A 1 92 ? -22.849 15.575 21.949 1.00 87.69 92 GLU A C 1
ATOM 680 O O . GLU A 1 92 ? -24.011 15.528 22.363 1.00 87.69 92 GLU A O 1
ATOM 685 N N . ASN A 1 93 ? -22.054 14.500 21.925 1.00 83.69 93 ASN A N 1
ATOM 686 C CA . ASN A 1 93 ? -22.472 13.171 22.356 1.00 83.69 93 ASN A CA 1
ATOM 687 C C . ASN A 1 93 ? -21.318 12.367 22.972 1.00 83.69 93 ASN A C 1
ATOM 689 O O . ASN A 1 93 ? -20.738 11.482 22.349 1.00 83.69 93 ASN A O 1
ATOM 693 N N . THR A 1 94 ? -21.029 12.608 24.251 1.00 83.69 94 THR A N 1
ATOM 694 C CA . THR A 1 94 ? -19.900 11.944 24.920 1.00 83.69 94 THR A CA 1
ATOM 695 C C . THR A 1 94 ? -20.090 10.438 25.130 1.00 83.69 94 THR A C 1
ATOM 697 O O . THR A 1 94 ? -19.126 9.739 25.430 1.00 83.69 94 THR A O 1
ATOM 700 N N . SER A 1 95 ? -21.311 9.915 24.962 1.00 81.75 95 SER A N 1
ATOM 701 C CA . SER A 1 95 ? -21.604 8.477 25.070 1.00 81.75 95 SER A CA 1
ATOM 702 C C . SER A 1 95 ? -21.254 7.663 23.822 1.00 81.75 95 SER A C 1
ATOM 704 O O . SER A 1 95 ? -21.142 6.438 23.910 1.00 81.75 95 SER A O 1
ATOM 706 N N . ASP A 1 96 ? -21.073 8.346 22.693 1.00 84.06 96 ASP A N 1
ATOM 707 C CA . ASP A 1 96 ? -20.724 7.766 21.402 1.00 84.06 96 ASP A CA 1
ATOM 708 C C . ASP A 1 96 ? -19.210 7.863 21.212 1.00 84.06 96 ASP A C 1
ATOM 710 O O . ASP A 1 96 ? -18.648 8.905 20.862 1.00 84.06 96 ASP A O 1
ATOM 714 N N . VAL A 1 97 ? -18.515 6.792 21.585 1.00 85.69 97 VAL A N 1
ATOM 715 C CA . VAL A 1 97 ? -17.058 6.799 21.677 1.00 85.69 97 VAL A CA 1
ATOM 716 C C . VAL A 1 97 ? -16.476 6.254 20.389 1.00 85.69 97 VAL A C 1
ATOM 718 O O . VAL A 1 97 ? -16.346 5.046 20.194 1.00 85.69 97 VAL A O 1
ATOM 721 N N . ARG A 1 98 ? -16.048 7.176 19.531 1.00 88.81 98 ARG A N 1
ATOM 722 C CA . ARG A 1 98 ? -15.311 6.862 18.310 1.00 88.81 98 ARG A CA 1
ATOM 723 C C . ARG A 1 98 ? -13.830 6.654 18.616 1.00 88.81 98 ARG A C 1
ATOM 725 O O . ARG A 1 98 ? -13.181 7.525 19.193 1.00 88.81 98 ARG A O 1
ATOM 732 N N . VAL A 1 99 ? -13.273 5.532 18.182 1.00 89.94 99 VAL A N 1
ATOM 733 C CA . VAL A 1 99 ? -11.834 5.239 18.209 1.00 89.94 99 VAL A CA 1
ATOM 734 C C . VAL A 1 99 ? -11.356 5.098 16.774 1.00 89.94 99 VAL A C 1
ATOM 736 O O . VAL A 1 99 ? -11.849 4.252 16.038 1.00 89.94 99 VAL A O 1
ATOM 739 N N . VAL A 1 100 ? -10.387 5.915 16.375 1.00 92.12 100 VAL A N 1
ATOM 740 C CA . VAL A 1 100 ? -9.698 5.775 15.088 1.00 92.12 100 VAL A CA 1
ATOM 741 C C . VAL A 1 100 ? -8.453 4.932 15.335 1.00 92.12 100 VAL A C 1
ATOM 743 O O . VAL A 1 100 ? -7.438 5.451 15.801 1.00 92.12 100 VAL A O 1
ATOM 746 N N . LEU A 1 101 ? -8.572 3.625 15.116 1.00 93.88 101 LEU A N 1
ATOM 747 C CA . LEU A 1 101 ? -7.510 2.653 15.351 1.00 93.88 101 LEU A CA 1
ATOM 748 C C . LEU A 1 101 ? -6.650 2.521 14.096 1.00 93.88 101 LEU A C 1
ATOM 750 O O . LEU A 1 101 ? -7.135 2.039 13.078 1.00 93.88 101 LEU A O 1
ATOM 754 N N . GLN A 1 102 ? -5.374 2.878 14.195 1.00 95.31 102 GLN A N 1
ATOM 755 C CA . GLN A 1 102 ? -4.366 2.456 13.228 1.00 95.31 102 GLN A CA 1
ATOM 756 C C . GLN A 1 102 ? -3.792 1.113 13.690 1.00 95.31 102 GLN A C 1
ATOM 758 O O . GLN A 1 102 ? -3.388 0.981 14.853 1.00 95.31 102 GLN A O 1
ATOM 763 N N . TYR A 1 103 ? -3.762 0.124 12.801 1.00 95.62 103 TYR A N 1
ATOM 764 C CA . TYR A 1 103 ? -3.252 -1.211 13.103 1.00 95.62 103 TYR A CA 1
ATOM 765 C C . TYR A 1 103 ? -2.342 -1.747 11.999 1.00 95.62 103 TYR A C 1
ATOM 767 O O . TYR A 1 103 ? -2.466 -1.381 10.833 1.00 95.62 103 TYR A O 1
ATOM 775 N N . THR A 1 104 ? -1.407 -2.610 12.394 1.00 95.50 104 THR A N 1
ATOM 776 C CA . THR A 1 104 ? -0.453 -3.251 11.484 1.00 95.50 104 THR A CA 1
ATOM 777 C C . THR A 1 104 ? -1.113 -4.408 10.743 1.00 95.50 104 THR A C 1
ATOM 779 O O . THR A 1 104 ? -1.748 -5.261 11.371 1.00 95.50 104 THR A O 1
ATOM 782 N N . LEU A 1 105 ? -0.933 -4.443 9.425 1.00 94.88 105 LEU A N 1
ATOM 783 C CA . LEU A 1 105 ? -1.371 -5.535 8.563 1.00 94.88 105 LEU A CA 1
ATOM 784 C C . LEU A 1 105 ? -0.460 -6.762 8.735 1.00 94.88 105 LEU A C 1
ATOM 786 O O . LEU A 1 105 ? 0.715 -6.618 9.091 1.00 94.88 105 LEU A O 1
ATOM 790 N N . PRO A 1 106 ? -0.980 -7.985 8.537 1.00 94.31 106 PRO A N 1
ATOM 791 C CA . PRO A 1 106 ? -0.141 -9.173 8.551 1.00 94.31 106 PRO A CA 1
ATOM 792 C C . PRO A 1 106 ? 0.857 -9.134 7.387 1.00 94.31 106 PRO A C 1
ATOM 794 O O . PRO A 1 106 ? 0.573 -8.583 6.330 1.00 94.31 106 PRO A O 1
ATOM 797 N N . ALA A 1 107 ? 2.033 -9.729 7.590 1.00 91.12 107 ALA A N 1
ATOM 798 C CA . ALA A 1 107 ? 2.984 -9.945 6.502 1.00 91.12 107 ALA A CA 1
ATOM 799 C C . ALA A 1 107 ? 2.448 -10.990 5.508 1.00 91.12 107 ALA A C 1
ATOM 801 O O . ALA A 1 107 ? 1.633 -11.847 5.868 1.00 91.12 107 ALA A O 1
ATOM 802 N N . ASP A 1 108 ? 2.970 -10.980 4.289 1.00 86.56 108 ASP A N 1
ATOM 803 C CA . ASP A 1 108 ? 2.584 -11.924 3.249 1.00 86.56 108 ASP A CA 1
ATOM 804 C C . ASP A 1 108 ? 2.967 -13.340 3.663 1.00 86.56 108 ASP A C 1
ATOM 806 O O . ASP A 1 108 ? 4.073 -13.613 4.142 1.00 86.56 108 ASP A O 1
ATOM 810 N N . GLY A 1 109 ? 2.027 -14.267 3.491 1.00 87.62 109 GLY A N 1
ATOM 811 C CA . GLY A 1 109 ? 2.216 -15.651 3.915 1.00 87.62 109 GLY A CA 1
ATOM 812 C C . GLY A 1 109 ? 2.327 -15.827 5.432 1.00 87.62 109 GLY A C 1
ATOM 813 O O . GLY A 1 109 ? 2.818 -16.866 5.879 1.00 87.62 109 GLY A O 1
ATOM 814 N N . ALA A 1 110 ? 1.894 -14.846 6.235 1.00 93.25 110 ALA A N 1
ATOM 815 C CA . ALA A 1 110 ? 1.767 -15.030 7.673 1.00 93.25 110 ALA A CA 1
ATOM 816 C C . ALA A 1 110 ? 0.885 -16.251 7.984 1.00 93.25 110 ALA A C 1
ATOM 818 O O . ALA A 1 110 ? -0.159 -16.478 7.377 1.00 93.25 110 ALA A O 1
ATOM 819 N N . GLU A 1 111 ? 1.317 -17.057 8.947 1.00 96.12 111 GLU A N 1
ATOM 820 C CA . GLU A 1 111 ? 0.551 -18.218 9.391 1.00 96.12 111 GLU A CA 1
ATOM 821 C C . GLU A 1 111 ? -0.568 -17.775 10.332 1.00 96.12 111 GLU A C 1
ATOM 823 O O . GLU A 1 111 ? -0.376 -16.916 11.196 1.00 96.12 111 GLU A O 1
ATOM 828 N N . THR A 1 112 ? -1.724 -18.416 10.213 1.00 97.12 112 THR A N 1
ATOM 829 C CA . THR A 1 112 ? -2.836 -18.205 11.136 1.00 97.12 112 THR A CA 1
ATOM 830 C C . THR A 1 112 ? -2.800 -19.200 12.292 1.00 97.12 112 THR A C 1
ATOM 832 O O . THR A 1 112 ? -2.327 -20.332 12.157 1.00 97.12 112 THR A O 1
ATOM 835 N N . ASP A 1 113 ? -3.379 -18.826 13.429 1.00 95.56 113 ASP A N 1
ATOM 836 C CA . ASP A 1 113 ? -3.667 -19.772 14.503 1.00 95.56 113 ASP A CA 1
ATOM 837 C C . ASP A 1 113 ? -4.807 -20.752 14.136 1.00 95.56 113 ASP A C 1
ATOM 839 O O . ASP A 1 113 ? -5.331 -20.775 13.021 1.00 95.56 113 ASP A O 1
ATOM 843 N N . PHE A 1 114 ? -5.213 -21.600 15.086 1.00 93.56 114 PHE A N 1
ATOM 844 C CA . PHE A 1 114 ? -6.264 -22.597 14.851 1.00 93.56 114 PHE A CA 1
ATOM 845 C C . PHE A 1 114 ? -7.671 -22.002 14.647 1.00 93.56 114 PHE A C 1
ATOM 847 O O . PHE A 1 114 ? -8.566 -22.723 14.204 1.00 93.56 114 PHE A O 1
ATOM 854 N N . HIS A 1 115 ? -7.873 -20.726 14.988 1.00 93.00 115 HIS A N 1
ATOM 855 C CA . HIS A 1 115 ? -9.091 -19.969 14.705 1.00 93.00 115 HIS A CA 1
ATOM 856 C C . HIS A 1 115 ? -9.032 -19.253 13.348 1.00 93.00 115 HIS A C 1
ATOM 858 O O . HIS A 1 115 ? -10.033 -18.677 12.921 1.00 93.00 115 HIS A O 1
ATOM 864 N N . GLY A 1 116 ? -7.890 -19.30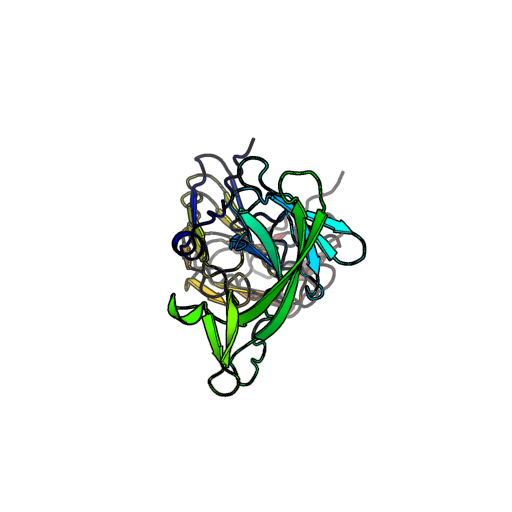6 12.657 1.00 94.94 116 GLY A N 1
ATOM 865 C CA . GLY A 1 116 ? -7.659 -18.543 11.438 1.00 94.94 116 GLY A CA 1
ATOM 866 C C . GLY A 1 116 ? -7.233 -17.101 11.713 1.00 94.94 116 GLY A C 1
ATOM 867 O O . GLY A 1 116 ? -7.331 -16.277 10.818 1.00 94.94 116 GLY A O 1
ATOM 868 N N . PHE A 1 117 ? -6.792 -16.760 12.927 1.00 97.25 117 PHE A N 1
ATOM 869 C CA . PHE A 1 117 ? -6.334 -15.406 13.233 1.00 97.25 117 PHE A CA 1
ATOM 870 C C . PHE A 1 117 ? -4.844 -15.255 12.952 1.00 97.25 117 PHE A C 1
ATOM 872 O O . PHE A 1 117 ? -4.037 -16.043 13.445 1.00 97.25 117 PHE A O 1
ATOM 879 N N . TYR A 1 118 ? -4.470 -14.197 12.240 1.00 96.94 118 TYR A N 1
ATOM 880 C CA . TYR A 1 118 ? -3.071 -13.777 12.122 1.00 96.94 118 TYR A CA 1
ATOM 881 C C . TYR A 1 118 ? -2.546 -13.232 13.452 1.00 96.94 118 TYR A C 1
ATOM 883 O O . TYR A 1 118 ? -1.406 -13.461 13.850 1.00 96.94 118 TYR A O 1
ATOM 891 N N . SER A 1 119 ? -3.400 -12.503 14.168 1.00 96.62 119 SER A N 1
ATOM 892 C CA . SER A 1 119 ? -3.130 -12.010 15.514 1.00 96.62 119 SER A CA 1
ATOM 893 C C . SER A 1 119 ? -4.437 -11.717 16.242 1.00 96.62 119 SER A C 1
ATOM 895 O O . SER A 1 119 ? -5.496 -11.601 15.627 1.00 96.62 119 SER A O 1
ATOM 897 N N . ASN A 1 120 ? -4.379 -11.605 17.567 1.00 96.56 120 ASN A N 1
ATOM 898 C CA . ASN A 1 120 ? -5.502 -11.150 18.376 1.00 96.56 120 ASN A CA 1
ATOM 899 C C . ASN A 1 120 ? -5.014 -10.394 19.615 1.00 96.56 120 ASN A C 1
ATOM 901 O O . ASN A 1 120 ? -3.889 -10.591 20.078 1.00 96.56 120 ASN A O 1
ATOM 905 N N . PHE A 1 121 ? -5.859 -9.511 20.142 1.00 96.38 121 PHE A N 1
ATOM 906 C CA . PHE A 1 121 ? -5.545 -8.698 21.312 1.00 96.38 121 PHE A CA 1
ATOM 907 C C . PHE A 1 121 ? -6.797 -8.317 22.107 1.00 96.38 121 PHE A C 1
ATOM 909 O O . PHE A 1 121 ? -7.937 -8.454 21.656 1.00 96.38 121 PHE A O 1
ATOM 916 N N . VAL A 1 122 ? -6.567 -7.844 23.333 1.00 95.38 122 VAL A N 1
ATOM 917 C CA . VAL A 1 122 ? -7.616 -7.377 24.243 1.00 95.38 122 VAL A CA 1
ATOM 918 C C . VAL A 1 122 ? -7.530 -5.866 24.357 1.00 95.38 122 VAL A C 1
ATOM 920 O O . VAL A 1 122 ? -6.551 -5.329 24.867 1.00 95.38 122 VAL A O 1
ATOM 923 N N . PHE A 1 123 ? -8.583 -5.196 23.913 1.00 92.69 123 PHE A N 1
ATOM 924 C CA . PHE A 1 123 ? -8.738 -3.755 23.960 1.00 92.69 123 PHE A CA 1
ATOM 925 C C . PHE A 1 123 ? -9.498 -3.373 25.232 1.00 92.69 123 PHE A C 1
ATOM 927 O O . PHE A 1 123 ? -10.684 -3.680 25.386 1.00 92.69 123 PHE A O 1
ATOM 934 N N . ASN A 1 124 ? -8.802 -2.734 26.169 1.00 93.38 124 ASN A N 1
ATOM 935 C CA . ASN A 1 124 ? -9.365 -2.343 27.457 1.00 93.38 124 ASN A CA 1
ATOM 936 C C . ASN A 1 124 ? -9.728 -0.861 27.432 1.00 93.38 124 ASN A C 1
ATOM 938 O O . ASN A 1 124 ? -8.892 -0.028 27.080 1.00 93.38 124 ASN A O 1
ATOM 942 N N . MET A 1 125 ? -10.944 -0.540 27.864 1.00 92.12 125 MET A N 1
ATOM 943 C CA . MET A 1 125 ? -11.461 0.821 27.971 1.00 92.12 125 MET A CA 1
ATOM 944 C C . MET A 1 125 ? -11.821 1.119 29.423 1.00 92.12 125 MET A C 1
ATOM 946 O O . MET A 1 125 ? -12.654 0.439 30.019 1.00 92.12 125 MET A O 1
ATOM 950 N N . GLU A 1 126 ? -11.217 2.152 29.991 1.00 94.81 126 GLU A N 1
ATOM 951 C CA . GLU A 1 126 ? -11.611 2.715 31.277 1.00 94.81 126 GLU A CA 1
ATOM 952 C C . GLU A 1 126 ? -12.354 4.032 31.040 1.00 94.81 126 GLU A C 1
ATOM 954 O O . GLU A 1 126 ? -11.787 5.005 30.537 1.00 94.81 126 GLU A O 1
ATOM 959 N N . TYR A 1 127 ? -13.635 4.048 31.396 1.00 92.69 127 TYR A N 1
ATOM 960 C CA . TYR A 1 127 ? -14.506 5.211 31.301 1.00 92.69 127 TYR A CA 1
ATOM 961 C C . TYR A 1 127 ? -14.495 5.955 32.630 1.00 92.69 127 TYR A C 1
ATOM 963 O O . TYR A 1 127 ? -14.766 5.351 33.667 1.00 92.69 127 TYR A O 1
ATOM 971 N N . THR A 1 128 ? -14.263 7.263 32.596 1.00 95.25 128 THR A N 1
ATOM 972 C CA . THR A 1 128 ? -14.593 8.168 33.700 1.00 95.25 128 THR A CA 1
ATOM 973 C C . THR A 1 128 ? -15.973 8.748 33.429 1.00 95.25 128 THR A C 1
ATOM 975 O O . THR A 1 128 ? -16.179 9.383 32.395 1.00 95.25 128 THR A O 1
ATOM 978 N N . LEU A 1 129 ? -16.909 8.527 34.347 1.00 93.69 129 LEU A N 1
ATOM 979 C CA . LEU A 1 129 ? -18.310 8.925 34.221 1.00 93.69 129 LEU A CA 1
ATOM 980 C C . LEU A 1 129 ? -18.659 9.997 35.255 1.00 93.69 129 LEU A C 1
ATOM 982 O O . LEU A 1 129 ? -18.273 9.849 36.415 1.00 93.69 129 LEU A O 1
ATOM 986 N N . ASP A 1 130 ? -19.432 11.008 34.866 1.00 93.75 130 ASP A N 1
ATOM 987 C CA . ASP A 1 130 ? -20.069 11.978 35.770 1.00 93.75 130 ASP A CA 1
ATOM 988 C C . ASP A 1 130 ? -21.564 11.648 35.885 1.00 93.75 130 ASP A C 1
ATOM 990 O O . ASP A 1 130 ? -22.232 11.416 34.881 1.00 93.75 130 ASP A O 1
ATOM 994 N N . ASP A 1 131 ? -22.109 11.598 37.102 1.00 92.44 131 ASP A N 1
ATOM 995 C CA . ASP A 1 131 ? -23.529 11.313 37.359 1.00 92.44 131 ASP A CA 1
ATOM 996 C C . ASP A 1 131 ? -24.492 12.479 37.041 1.00 92.44 131 ASP A C 1
ATOM 998 O O . ASP A 1 131 ? -25.713 12.359 37.222 1.00 92.44 131 ASP A O 1
ATOM 1002 N N . GLY A 1 132 ? -23.959 13.605 36.566 1.00 88.81 132 GLY A N 1
ATOM 1003 C CA . GLY A 1 132 ? -24.680 14.848 36.311 1.00 88.81 132 GLY A CA 1
ATOM 1004 C C . GLY A 1 132 ? -24.802 15.732 37.556 1.00 88.81 132 GLY A C 1
ATOM 1005 O O . GLY A 1 132 ? -25.451 16.780 37.510 1.00 88.81 132 GLY A O 1
ATOM 1006 N N . GLN A 1 133 ? -24.213 15.322 38.685 1.00 92.81 133 GLN A N 1
ATOM 1007 C CA . GLN A 1 133 ? -24.036 16.135 39.889 1.00 92.81 133 GLN A CA 1
ATOM 1008 C C . GLN A 1 133 ? -22.559 16.464 40.169 1.00 92.81 133 GLN A C 1
ATOM 1010 O O . GLN A 1 133 ? -22.269 17.087 41.196 1.00 92.81 133 GLN A O 1
ATOM 1015 N N . GLY A 1 134 ? -21.635 16.100 39.274 1.00 91.31 134 GLY A N 1
ATOM 1016 C CA . GLY A 1 134 ? -20.201 16.318 39.439 1.00 91.31 134 GLY A CA 1
ATOM 1017 C C . GLY A 1 134 ? -19.488 15.189 40.182 1.00 91.31 134 GLY A C 1
ATOM 1018 O O . GLY A 1 134 ? -18.308 15.340 40.513 1.00 91.31 134 GLY A O 1
ATOM 1019 N N . ASN A 1 135 ? -20.175 14.084 40.511 1.00 94.19 135 ASN A N 1
ATOM 1020 C CA . ASN A 1 135 ? -19.515 12.951 41.151 1.00 94.19 135 ASN A CA 1
ATOM 1021 C C . ASN A 1 135 ? -18.947 12.025 40.080 1.00 94.19 135 ASN A C 1
ATOM 1023 O O . ASN A 1 135 ? -19.683 11.449 39.279 1.00 94.19 135 ASN A O 1
ATOM 1027 N N . LEU A 1 136 ? -17.627 11.848 40.118 1.00 96.06 136 LEU A N 1
ATOM 1028 C CA . LEU A 1 136 ? -16.925 10.989 39.176 1.00 96.06 136 LEU A CA 1
ATOM 1029 C C . LEU A 1 136 ? -16.899 9.533 39.651 1.00 96.06 136 LEU A C 1
ATOM 1031 O O . LEU A 1 136 ? -16.658 9.245 40.827 1.00 96.06 136 LEU A O 1
ATOM 1035 N N . SER A 1 137 ? -17.089 8.615 38.712 1.00 94.06 137 SER A N 1
ATOM 1036 C CA . SER A 1 137 ? -16.939 7.169 38.896 1.00 94.06 137 SER A CA 1
ATOM 1037 C C . SER A 1 137 ? -16.190 6.552 37.715 1.00 94.06 137 SER A C 1
ATOM 1039 O O . SER A 1 137 ? -15.979 7.225 36.706 1.00 94.06 137 SER A O 1
ATOM 1041 N N . SER A 1 138 ? -15.768 5.291 37.840 1.00 92.00 138 SER A N 1
ATOM 1042 C CA . SER A 1 138 ? -15.148 4.556 36.738 1.00 92.00 138 SER A CA 1
ATOM 1043 C C . SER A 1 138 ? -15.919 3.295 36.364 1.00 92.00 138 SER A C 1
ATOM 1045 O O . SER A 1 138 ? -16.494 2.616 37.220 1.00 92.00 138 SER A O 1
ATOM 1047 N N . ALA A 1 139 ? -15.914 2.982 35.070 1.00 90.31 139 ALA A N 1
ATOM 1048 C CA . ALA A 1 139 ? -16.440 1.745 34.508 1.00 90.31 139 ALA A CA 1
ATOM 1049 C C . ALA A 1 139 ? -15.417 1.133 33.545 1.00 90.31 139 ALA A C 1
ATOM 1051 O O . ALA A 1 139 ? -14.662 1.851 32.892 1.00 90.31 139 ALA A O 1
ATOM 1052 N N . LEU A 1 140 ? -15.389 -0.198 33.465 1.00 90.00 140 LEU A N 1
ATOM 1053 C CA . LEU A 1 140 ? -14.479 -0.933 32.590 1.00 90.00 140 LEU A CA 1
ATOM 1054 C C . LEU A 1 140 ? -15.259 -1.584 31.451 1.00 90.00 140 LEU A C 1
ATOM 1056 O O . LEU A 1 140 ? -16.241 -2.286 31.691 1.00 90.00 140 LEU A O 1
ATOM 1060 N N . GLY A 1 141 ? -14.780 -1.374 30.231 1.00 86.56 141 GLY A N 1
ATOM 1061 C CA . GLY A 1 141 ? -15.174 -2.094 29.029 1.00 86.56 141 GLY A CA 1
ATOM 1062 C C . GLY A 1 141 ? -14.008 -2.933 28.517 1.00 86.56 141 GLY A C 1
ATOM 1063 O O . GLY A 1 141 ? -12.848 -2.531 28.609 1.00 86.56 141 GLY A O 1
ATOM 1064 N N . VAL A 1 142 ? -14.318 -4.107 27.977 1.00 88.88 142 VAL A N 1
ATOM 1065 C CA . VAL A 1 142 ? -13.337 -4.986 27.339 1.00 88.88 142 VAL A CA 1
ATOM 1066 C C . VAL A 1 142 ? -13.903 -5.431 26.002 1.00 88.88 142 VAL A C 1
ATOM 1068 O O . VAL A 1 142 ? -15.018 -5.945 25.946 1.00 88.88 142 VAL A O 1
ATOM 1071 N N . ALA A 1 143 ? -13.118 -5.258 24.945 1.00 91.31 143 ALA A N 1
ATOM 1072 C CA . ALA A 1 143 ? -13.380 -5.818 23.629 1.00 91.31 143 ALA A CA 1
ATOM 1073 C C . ALA A 1 143 ? -12.200 -6.703 23.215 1.00 91.31 143 ALA A C 1
ATOM 1075 O O . ALA A 1 143 ? -11.054 -6.447 23.589 1.00 91.31 143 ALA A O 1
ATOM 1076 N N . ARG A 1 144 ? -12.471 -7.763 22.456 1.00 94.25 144 ARG A N 1
ATOM 1077 C CA . ARG A 1 144 ? -11.428 -8.603 21.863 1.00 94.25 144 ARG A CA 1
ATOM 1078 C C . ARG A 1 144 ? -11.416 -8.357 20.369 1.00 94.25 144 ARG A C 1
ATOM 1080 O O . ARG A 1 144 ? -12.477 -8.347 19.752 1.00 94.25 144 ARG A O 1
ATOM 1087 N N . PHE A 1 145 ? -10.227 -8.182 19.818 1.00 96.19 145 PHE A N 1
ATOM 1088 C CA . PHE A 1 145 ? -10.026 -8.027 18.387 1.00 96.19 145 PHE A CA 1
ATOM 1089 C C . PHE A 1 145 ? -9.148 -9.148 17.861 1.00 96.19 145 PHE A C 1
ATOM 1091 O O . PHE A 1 145 ? -8.277 -9.642 18.579 1.00 96.19 145 PHE A O 1
ATOM 1098 N N . ALA A 1 146 ? -9.375 -9.529 16.613 1.00 96.81 146 ALA A N 1
ATOM 1099 C CA . ALA A 1 146 ? -8.491 -10.404 15.862 1.00 96.81 146 ALA A CA 1
ATOM 1100 C C . ALA A 1 146 ? -8.316 -9.883 14.435 1.00 96.81 146 ALA A C 1
ATOM 1102 O O . ALA A 1 146 ? -9.199 -9.202 13.924 1.00 96.81 146 ALA A O 1
ATOM 1103 N N . ILE A 1 147 ? -7.184 -10.196 13.811 1.00 96.62 147 ILE A N 1
ATOM 1104 C CA . ILE A 1 147 ? -6.936 -9.932 12.392 1.00 96.62 147 ILE A CA 1
ATOM 1105 C C . ILE A 1 147 ? -7.156 -11.222 11.613 1.00 96.62 147 ILE A C 1
ATOM 1107 O O . ILE A 1 147 ? -6.579 -12.257 11.96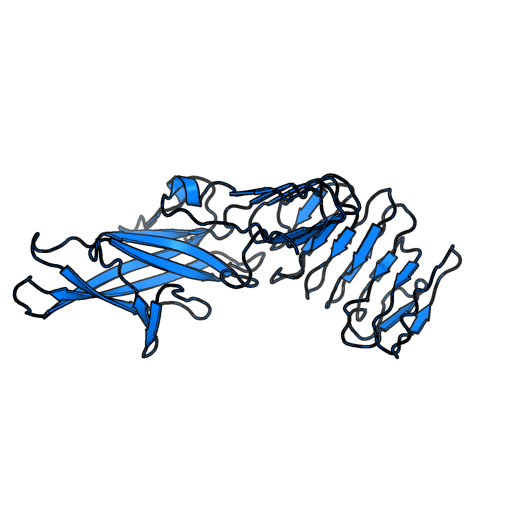3 1.00 96.62 147 ILE A O 1
ATOM 1111 N N . ARG A 1 148 ? -7.973 -11.146 10.563 1.00 94.69 148 ARG A N 1
ATOM 1112 C CA . ARG A 1 148 ? -8.272 -12.237 9.628 1.00 94.69 148 ARG A CA 1
ATOM 1113 C C . ARG A 1 148 ? -8.771 -11.654 8.306 1.00 94.69 148 ARG A C 1
ATOM 1115 O O . ARG A 1 148 ? -9.199 -10.501 8.268 1.00 94.69 148 ARG A O 1
ATOM 1122 N N . ASP A 1 149 ? -8.758 -12.463 7.260 1.00 91.38 149 ASP A N 1
ATOM 1123 C CA . ASP A 1 149 ? -9.484 -12.185 6.024 1.00 91.38 149 ASP A CA 1
ATOM 1124 C C . ASP A 1 149 ? -10.987 -11.998 6.297 1.00 91.38 149 ASP A C 1
ATOM 1126 O O . ASP A 1 149 ? -11.585 -12.679 7.148 1.00 91.38 149 ASP A O 1
ATOM 1130 N N . VAL A 1 150 ? -11.578 -11.031 5.596 1.00 89.19 150 VAL A N 1
ATOM 1131 C CA . VAL A 1 150 ? -12.989 -10.650 5.702 1.00 89.19 150 VAL A CA 1
ATOM 1132 C C . VAL A 1 150 ? -13.564 -10.555 4.292 1.00 89.19 150 VAL A C 1
ATOM 1134 O O . VAL A 1 150 ? -13.425 -9.529 3.636 1.00 89.19 150 VAL A O 1
ATOM 1137 N N . ASP A 1 151 ? -14.236 -11.618 3.852 1.00 83.38 151 ASP A N 1
ATOM 1138 C CA . ASP A 1 151 ? -14.848 -11.688 2.516 1.00 83.38 151 ASP A CA 1
ATOM 1139 C C . ASP A 1 151 ? -16.350 -11.347 2.537 1.00 83.38 151 ASP A C 1
ATOM 1141 O O . ASP A 1 151 ? -16.939 -10.932 1.537 1.00 83.38 151 ASP A O 1
ATOM 1145 N N . ASP A 1 152 ? -17.008 -11.560 3.680 1.00 82.75 152 ASP A N 1
ATOM 1146 C CA . ASP A 1 152 ? -18.439 -11.331 3.886 1.00 82.75 152 ASP A CA 1
ATOM 1147 C C . ASP A 1 152 ? -18.679 -10.661 5.246 1.00 82.75 152 ASP A C 1
ATOM 1149 O O . ASP A 1 152 ? -17.914 -10.807 6.198 1.00 82.75 152 ASP A O 1
ATOM 1153 N N . VAL A 1 153 ? -19.816 -9.977 5.383 1.00 78.50 153 VAL A N 1
ATOM 1154 C CA . VAL A 1 153 ? -20.273 -9.381 6.650 1.00 78.50 153 VAL A CA 1
ATOM 1155 C C . VAL A 1 153 ? -20.287 -10.387 7.808 1.00 78.50 153 VAL A C 1
ATOM 1157 O O . VAL A 1 153 ? -20.131 -10.008 8.962 1.00 78.50 153 VAL A O 1
ATOM 1160 N N . LYS A 1 154 ? -20.483 -11.679 7.544 1.00 83.81 154 LYS A N 1
ATOM 1161 C CA . LYS A 1 154 ? -20.447 -12.711 8.595 1.00 83.81 154 LYS A CA 1
ATOM 1162 C C . LYS A 1 154 ? -19.058 -12.944 9.173 1.00 83.81 154 LYS A C 1
ATOM 1164 O O . LYS A 1 154 ? -18.970 -13.490 10.268 1.00 83.81 154 LYS A O 1
ATOM 1169 N N . ASP A 1 155 ? -18.008 -12.558 8.458 1.00 86.94 155 ASP A N 1
ATOM 1170 C CA . ASP A 1 155 ? -16.628 -12.755 8.882 1.00 86.94 155 ASP A CA 1
ATOM 1171 C C . ASP A 1 155 ? -16.124 -11.665 9.821 1.00 86.94 155 ASP A C 1
ATOM 1173 O O . ASP A 1 155 ? -14.997 -11.759 10.300 1.00 86.94 155 ASP A O 1
ATOM 1177 N N . THR A 1 156 ? -16.953 -10.666 10.133 1.00 86.69 156 THR A N 1
ATOM 1178 C CA . THR A 1 156 ? -16.553 -9.507 10.944 1.00 86.69 156 THR A CA 1
ATOM 1179 C C . THR A 1 156 ? -16.647 -9.743 12.439 1.00 86.69 156 THR A C 1
ATOM 1181 O O . THR A 1 156 ? -16.177 -8.930 13.236 1.00 86.69 156 THR A O 1
ATOM 1184 N N . GLU A 1 157 ? -17.269 -10.848 12.830 1.00 91.62 157 GLU A N 1
ATOM 1185 C CA . GLU A 1 157 ? -17.326 -11.309 14.202 1.00 91.62 157 GLU A CA 1
ATOM 1186 C C . GLU A 1 157 ? -17.029 -12.802 14.244 1.00 91.62 157 GLU A C 1
ATOM 1188 O O . GLU A 1 157 ? -17.452 -13.576 13.386 1.00 91.62 157 GLU A O 1
ATOM 1193 N N . PHE A 1 158 ? -16.333 -13.220 15.290 1.00 93.88 158 PHE A N 1
ATOM 1194 C CA . PHE A 1 158 ? -16.110 -14.625 15.579 1.00 93.88 158 PHE A CA 1
ATOM 1195 C C . PHE A 1 158 ? -16.520 -14.919 17.017 1.00 93.88 158 PHE A C 1
ATOM 1197 O O . PHE A 1 158 ? -16.085 -14.232 17.939 1.00 93.88 158 PHE A O 1
ATOM 1204 N N . GLU A 1 159 ? -17.343 -15.948 17.217 1.00 96.38 159 GLU A N 1
ATOM 1205 C CA . GLU A 1 159 ? -17.646 -16.496 18.539 1.00 96.38 159 GLU A CA 1
ATOM 1206 C C . GLU A 1 159 ? -16.987 -17.871 18.660 1.00 96.38 159 GLU A C 1
ATOM 1208 O O . GLU A 1 159 ? -17.297 -18.789 17.897 1.00 96.38 159 GLU A O 1
ATOM 1213 N N . ASP A 1 160 ? -16.073 -18.013 19.619 1.00 95.12 160 ASP A N 1
ATOM 1214 C CA . ASP A 1 160 ? -15.402 -19.276 19.898 1.00 95.12 160 ASP A CA 1
ATOM 1215 C C . ASP A 1 160 ? -16.446 -20.315 20.356 1.00 95.12 160 ASP A C 1
ATOM 1217 O O . ASP A 1 160 ? -17.112 -20.123 21.379 1.00 95.12 160 ASP A O 1
ATOM 1221 N N . PRO A 1 161 ? -16.601 -21.447 19.646 1.00 94.31 161 PRO A N 1
ATOM 1222 C CA . PRO A 1 161 ? -17.647 -22.425 19.938 1.00 94.31 161 PRO A CA 1
ATOM 1223 C C . PRO A 1 161 ? -17.419 -23.207 21.242 1.00 94.31 161 PRO A C 1
ATOM 1225 O O . PRO A 1 161 ? -18.319 -23.913 21.703 1.00 94.31 161 PRO A O 1
ATOM 1228 N N . ILE A 1 162 ? -16.217 -23.138 21.816 1.00 94.62 162 ILE A N 1
ATOM 1229 C CA . ILE A 1 162 ? -15.828 -23.809 23.057 1.00 94.62 162 ILE A CA 1
ATOM 1230 C C . ILE A 1 162 ? -15.959 -22.846 24.235 1.00 94.62 162 ILE A C 1
ATOM 1232 O O . ILE A 1 162 ? -16.541 -23.211 25.260 1.00 94.62 162 ILE A O 1
ATOM 1236 N N . THR A 1 163 ? -15.395 -21.643 24.118 1.00 94.81 163 THR A N 1
ATOM 1237 C CA . THR A 1 163 ? -15.333 -20.678 25.227 1.00 94.81 163 THR A CA 1
ATOM 1238 C C . THR A 1 163 ? -16.516 -19.710 25.252 1.00 94.81 163 THR A C 1
ATOM 1240 O O . THR A 1 163 ? -16.853 -19.195 26.319 1.00 94.81 163 THR A O 1
ATOM 1243 N N . GLY A 1 164 ? -17.169 -19.487 24.108 1.00 94.69 164 GLY A N 1
ATOM 1244 C CA . GLY A 1 164 ? -18.180 -18.447 23.913 1.00 94.69 164 GLY A CA 1
ATOM 1245 C C . GLY A 1 164 ? -17.595 -17.033 23.836 1.00 94.69 164 GLY A C 1
ATOM 1246 O O . GLY A 1 164 ? -18.346 -16.060 23.893 1.00 94.69 164 GLY A O 1
ATOM 1247 N N . GLU A 1 165 ? -16.266 -16.889 23.762 1.00 94.06 165 GLU A N 1
ATOM 1248 C CA . GLU A 1 165 ? -15.627 -15.583 23.624 1.00 94.06 165 GLU A CA 1
ATOM 1249 C C . GLU A 1 165 ? -15.890 -14.993 22.239 1.00 94.06 165 GLU A C 1
ATOM 1251 O O . GLU A 1 165 ? -15.752 -15.671 21.223 1.00 94.06 165 GLU A O 1
ATOM 1256 N N . ARG A 1 166 ? -16.253 -13.709 22.210 1.00 94.62 166 ARG A N 1
ATOM 1257 C CA . ARG A 1 166 ? -16.512 -12.962 20.979 1.00 94.62 166 ARG A CA 1
ATOM 1258 C C . ARG A 1 166 ? -15.331 -12.079 20.614 1.00 94.62 166 ARG A C 1
ATOM 1260 O O . ARG A 1 166 ? -14.795 -11.393 21.484 1.00 94.62 166 ARG A O 1
ATOM 1267 N N . TYR A 1 167 ? -14.990 -12.074 19.334 1.00 93.94 167 TYR A N 1
ATOM 1268 C CA . TYR A 1 167 ? -13.937 -11.276 18.723 1.00 93.94 167 TYR A CA 1
ATOM 1269 C C . TYR A 1 167 ? -14.530 -10.418 17.611 1.00 93.94 167 TYR A C 1
ATOM 1271 O O . TYR A 1 167 ? -15.273 -10.924 16.772 1.00 93.94 167 TYR A O 1
ATOM 1279 N N . PHE A 1 168 ? -14.161 -9.142 17.588 1.00 93.12 168 PHE A N 1
ATOM 1280 C CA . PHE A 1 168 ? -14.366 -8.266 16.442 1.00 93.12 168 PHE A CA 1
ATOM 1281 C C . PHE A 1 168 ? -13.198 -8.439 15.478 1.00 93.12 168 PHE A C 1
ATOM 1283 O O . PHE A 1 168 ? -12.037 -8.374 15.886 1.00 93.12 168 PHE A O 1
ATOM 1290 N N . ILE A 1 169 ? -13.491 -8.671 14.206 1.00 93.19 169 ILE A N 1
ATOM 1291 C CA . ILE A 1 169 ? -12.456 -8.938 13.213 1.00 93.19 169 ILE A CA 1
ATOM 1292 C C . ILE A 1 169 ? -12.058 -7.637 12.526 1.00 93.19 169 ILE A C 1
ATOM 1294 O O . ILE A 1 169 ? -12.917 -6.914 12.021 1.00 93.19 169 ILE A O 1
ATOM 1298 N N . LEU A 1 170 ? -10.764 -7.329 12.559 1.00 93.50 170 LEU A N 1
ATOM 1299 C CA . LEU A 1 170 ? -10.097 -6.324 11.738 1.00 93.50 170 LEU A CA 1
ATOM 1300 C C . LEU A 1 170 ? -9.618 -6.995 10.445 1.00 93.50 170 LEU A C 1
ATOM 1302 O O . LEU A 1 170 ? -9.134 -8.128 10.479 1.00 93.50 170 LEU A O 1
ATOM 1306 N N . ASN A 1 171 ? -9.737 -6.286 9.329 1.00 92.31 171 ASN A N 1
ATOM 1307 C CA . ASN A 1 171 ? -9.394 -6.796 8.011 1.00 92.31 171 ASN A CA 1
ATOM 1308 C C . ASN A 1 171 ? -7.882 -7.036 7.895 1.00 92.31 171 ASN A C 1
ATOM 1310 O O . ASN A 1 171 ? -7.097 -6.119 8.143 1.00 92.31 171 ASN A O 1
ATOM 1314 N N . ALA A 1 172 ? -7.491 -8.254 7.517 1.00 93.56 172 ALA A N 1
ATOM 1315 C CA . ALA A 1 172 ? -6.127 -8.576 7.095 1.00 93.56 172 ALA A CA 1
ATOM 1316 C C . ALA A 1 172 ? -5.783 -7.957 5.734 1.00 93.56 172 ALA A C 1
ATOM 1318 O O . ALA A 1 172 ? -4.660 -7.502 5.552 1.00 93.56 172 ALA A O 1
ATOM 1319 N N . ASN A 1 173 ? -6.770 -7.895 4.838 1.00 91.38 173 ASN A N 1
ATOM 1320 C CA . ASN A 1 173 ? -6.738 -7.135 3.599 1.00 91.38 173 ASN A CA 1
ATOM 1321 C C . ASN A 1 173 ? -7.842 -6.065 3.682 1.00 91.38 173 ASN A C 1
ATOM 1323 O O . ASN A 1 173 ? -9.025 -6.435 3.717 1.00 91.38 173 ASN A O 1
ATOM 1327 N N . PRO A 1 174 ? -7.512 -4.773 3.873 1.00 90.25 174 PRO A N 1
ATOM 1328 C CA . PRO A 1 174 ? -8.526 -3.726 3.911 1.00 90.25 174 PRO A CA 1
ATOM 1329 C C . PRO A 1 174 ? -9.249 -3.636 2.555 1.00 90.25 174 PRO A C 1
ATOM 1331 O O . PRO A 1 174 ? -8.778 -4.188 1.563 1.00 90.25 174 PRO A O 1
ATOM 1334 N N . PRO A 1 175 ? -10.426 -2.996 2.490 1.00 87.25 175 PRO A N 1
ATOM 1335 C CA . PRO A 1 175 ? -11.054 -2.734 1.201 1.00 87.25 175 PRO A CA 1
ATOM 1336 C C . PRO A 1 175 ? -10.104 -1.894 0.345 1.00 87.25 175 PRO A C 1
ATOM 1338 O O . PRO A 1 175 ? -9.630 -0.872 0.834 1.00 87.25 175 PRO A O 1
ATOM 1341 N N . GLY A 1 176 ? -9.851 -2.313 -0.895 1.00 90.69 176 GLY A N 1
ATOM 1342 C CA . GLY A 1 176 ? -9.049 -1.521 -1.827 1.00 90.69 176 GLY A CA 1
ATOM 1343 C C . GLY A 1 176 ? -9.786 -0.283 -2.335 1.00 90.69 176 GLY A C 1
ATOM 1344 O O . GLY A 1 176 ? -10.894 0.049 -1.907 1.00 90.69 176 GLY A O 1
ATOM 1345 N N . ASN A 1 177 ? -9.192 0.396 -3.299 1.00 92.75 177 ASN A N 1
ATOM 1346 C CA . ASN A 1 177 ? -9.674 1.633 -3.886 1.00 92.75 177 ASN A CA 1
ATOM 1347 C C . ASN A 1 177 ? -9.997 1.443 -5.373 1.00 92.75 177 ASN A C 1
ATOM 1349 O O . ASN A 1 177 ? -9.475 0.578 -6.061 1.00 92.75 177 ASN A O 1
ATOM 1353 N N . THR A 1 178 ? -10.882 2.276 -5.908 1.00 94.31 178 THR A N 1
ATOM 1354 C CA . THR A 1 178 ? -11.063 2.475 -7.348 1.00 94.31 178 THR A CA 1
ATOM 1355 C C . THR A 1 178 ? -10.572 3.870 -7.693 1.00 94.31 178 THR A C 1
ATOM 1357 O O . THR A 1 178 ? -11.165 4.861 -7.264 1.00 94.31 178 THR A O 1
ATOM 1360 N N . ILE A 1 179 ? -9.496 3.951 -8.463 1.00 96.31 179 ILE A N 1
ATOM 1361 C CA . ILE A 1 179 ? -8.807 5.192 -8.798 1.00 96.31 179 ILE A CA 1
ATOM 1362 C C . ILE A 1 179 ? -8.855 5.405 -10.309 1.00 96.31 179 ILE A C 1
ATOM 1364 O O . ILE A 1 179 ? -8.554 4.494 -11.071 1.00 96.31 179 ILE A O 1
ATOM 1368 N N . ASP A 1 180 ? -9.234 6.613 -10.720 1.00 96.81 180 ASP A N 1
ATOM 1369 C CA . ASP A 1 180 ? -9.137 7.114 -12.097 1.00 96.81 180 ASP A CA 1
ATOM 1370 C C . ASP A 1 180 ? -8.235 8.355 -12.087 1.00 96.81 180 ASP A C 1
ATOM 1372 O O . ASP A 1 180 ? -8.596 9.357 -11.465 1.00 96.81 180 ASP A O 1
ATOM 1376 N N . GLY A 1 181 ? -7.066 8.281 -12.724 1.00 96.75 181 GLY A N 1
ATOM 1377 C CA . GLY A 1 181 ? -6.095 9.372 -12.849 1.00 96.75 181 GLY A CA 1
ATOM 1378 C C . GLY A 1 181 ? -6.638 10.559 -13.642 1.00 96.75 181 GLY A C 1
ATOM 1379 O O . GLY A 1 181 ? -6.408 11.714 -13.288 1.00 96.75 181 GLY A O 1
ATOM 1380 N N . GLY A 1 182 ? -7.517 10.297 -14.610 1.00 97.31 182 GLY A N 1
ATOM 1381 C CA . GLY A 1 182 ? -8.077 11.317 -15.480 1.00 97.31 182 GLY A CA 1
ATOM 1382 C C . GLY A 1 182 ? -7.170 11.603 -16.674 1.00 97.31 182 GLY A C 1
ATOM 1383 O O . GLY A 1 182 ? -6.966 10.744 -17.528 1.00 97.31 182 GLY A O 1
ATOM 1384 N N . ALA A 1 183 ? -6.745 12.853 -16.844 1.00 96.69 183 ALA A N 1
ATOM 1385 C CA . ALA A 1 183 ? -5.819 13.216 -17.912 1.00 96.69 183 ALA A CA 1
ATOM 1386 C C . ALA A 1 183 ? -4.609 13.945 -17.343 1.00 96.69 183 ALA A C 1
ATOM 1388 O O . ALA A 1 183 ? -4.772 14.807 -16.489 1.00 96.69 183 ALA A O 1
ATOM 1389 N N . GLY A 1 184 ? -3.439 13.722 -17.929 1.00 97.50 184 GLY A N 1
ATOM 1390 C CA . GLY A 1 184 ? -2.182 14.216 -17.378 1.00 97.50 184 GLY A CA 1
ATOM 1391 C C . GLY A 1 184 ? -1.162 13.091 -17.366 1.00 97.50 184 GLY A C 1
ATOM 1392 O O . GLY A 1 184 ? -1.485 11.981 -17.744 1.00 97.50 184 GLY A O 1
ATOM 1393 N N . ASP A 1 185 ? 0.080 13.397 -17.001 1.00 98.06 185 ASP A N 1
ATOM 1394 C CA . ASP A 1 185 ? 1.041 12.343 -16.659 1.00 98.06 185 ASP A CA 1
ATOM 1395 C C . ASP A 1 185 ? 0.976 12.168 -15.137 1.00 98.06 185 ASP A C 1
ATOM 1397 O O . ASP A 1 185 ? 1.537 12.997 -14.399 1.00 98.06 185 ASP A O 1
ATOM 1401 N N . ASP A 1 186 ? 0.238 11.158 -14.684 1.00 98.25 186 ASP A N 1
ATOM 1402 C CA . ASP A 1 186 ? -0.169 10.990 -13.293 1.00 98.25 186 ASP A CA 1
ATOM 1403 C C . ASP A 1 186 ? 0.711 9.991 -12.532 1.00 98.25 186 ASP A C 1
ATOM 1405 O O . ASP A 1 186 ? 1.337 9.086 -13.088 1.00 98.25 186 ASP A O 1
ATOM 1409 N N . ILE A 1 187 ? 0.770 10.164 -11.210 1.00 97.88 187 ILE A N 1
ATOM 1410 C CA . ILE A 1 187 ? 1.384 9.200 -10.292 1.00 97.88 187 ILE A CA 1
ATOM 1411 C C . ILE A 1 187 ? 0.313 8.713 -9.325 1.00 97.88 187 ILE A C 1
ATOM 1413 O O . ILE A 1 187 ? -0.189 9.486 -8.509 1.00 97.88 187 ILE A O 1
ATOM 1417 N N . ILE A 1 188 ? 0.015 7.421 -9.369 1.00 98.06 188 ILE A N 1
ATOM 1418 C CA . ILE A 1 188 ? -0.869 6.744 -8.425 1.00 98.06 188 ILE A CA 1
ATOM 1419 C C . ILE A 1 188 ? 0.004 5.967 -7.439 1.00 98.06 188 ILE A C 1
ATOM 1421 O O . ILE A 1 188 ? 0.687 5.020 -7.815 1.00 98.06 188 ILE A O 1
ATOM 1425 N N . VAL A 1 189 ? 0.006 6.376 -6.174 1.00 97.38 189 VAL A N 1
ATOM 1426 C CA . VAL A 1 189 ? 0.666 5.661 -5.078 1.00 97.38 189 VAL A CA 1
ATOM 1427 C C . VAL A 1 189 ? -0.330 4.656 -4.505 1.00 97.38 189 VAL A C 1
ATOM 1429 O O . VAL A 1 189 ? -1.319 5.059 -3.886 1.00 97.38 189 VAL A O 1
ATOM 1432 N N . ALA A 1 190 ? -0.068 3.372 -4.747 1.00 95.50 190 ALA A N 1
ATOM 1433 C CA . ALA A 1 190 ? -0.919 2.260 -4.336 1.00 95.50 190 ALA A CA 1
ATOM 1434 C C . ALA A 1 190 ? -0.929 2.073 -2.810 1.00 95.50 190 ALA A C 1
ATOM 1436 O O . ALA A 1 190 ? 0.020 2.453 -2.107 1.00 95.50 190 ALA A O 1
ATOM 1437 N N . GLY A 1 191 ? -2.030 1.516 -2.314 1.00 93.38 191 GLY A N 1
ATOM 1438 C CA . GLY A 1 191 ? -2.315 1.314 -0.898 1.00 93.38 191 GLY A CA 1
ATOM 1439 C C . GLY A 1 191 ? -2.389 -0.165 -0.557 1.00 93.38 191 GLY A C 1
ATOM 1440 O O . GLY A 1 191 ? -1.963 -1.015 -1.328 1.00 93.38 191 GLY A O 1
ATOM 1441 N N . ALA A 1 192 ? -2.891 -0.478 0.631 1.00 92.69 192 ALA A N 1
ATOM 1442 C CA . ALA A 1 192 ? -3.269 -1.853 0.926 1.00 92.69 192 ALA A CA 1
ATOM 1443 C C . ALA A 1 192 ? -4.708 -2.111 0.466 1.00 92.69 192 ALA A C 1
ATOM 1445 O O . ALA A 1 192 ? -5.554 -1.229 0.577 1.00 92.69 192 ALA A O 1
ATOM 1446 N N . GLY A 1 193 ? -5.010 -3.353 0.096 1.00 92.56 193 GLY A N 1
ATOM 1447 C CA . GLY A 1 193 ? -6.310 -3.716 -0.462 1.00 92.56 193 GLY A CA 1
ATOM 1448 C C . GLY A 1 193 ? -6.193 -4.120 -1.924 1.00 92.56 193 GLY A C 1
ATOM 1449 O O . GLY A 1 193 ? -5.197 -3.829 -2.571 1.00 92.56 193 GLY A O 1
ATOM 1450 N N . ASP A 1 194 ? -7.220 -4.802 -2.427 1.00 92.44 194 ASP A N 1
ATOM 1451 C CA . ASP A 1 194 ? -7.306 -5.150 -3.847 1.00 92.44 194 ASP A CA 1
ATOM 1452 C C . ASP A 1 194 ? -7.761 -3.908 -4.638 1.00 92.44 194 ASP A C 1
ATOM 1454 O O . ASP A 1 194 ? -8.961 -3.586 -4.663 1.00 92.44 194 ASP A O 1
ATOM 1458 N N . ASP A 1 195 ? -6.823 -3.194 -5.262 1.00 94.69 195 ASP A N 1
ATOM 1459 C CA . ASP A 1 195 ? -7.101 -1.915 -5.912 1.00 94.69 195 ASP A CA 1
ATOM 1460 C C . ASP A 1 195 ? -7.525 -2.058 -7.389 1.00 94.69 195 ASP A C 1
ATOM 1462 O O . ASP A 1 195 ? -7.193 -3.001 -8.103 1.00 94.69 195 ASP A O 1
ATOM 1466 N N . VAL A 1 196 ? -8.253 -1.070 -7.906 1.00 95.19 196 VAL A N 1
ATOM 1467 C CA . VAL A 1 196 ? -8.486 -0.865 -9.342 1.00 95.19 196 VAL A CA 1
ATOM 1468 C C . VAL A 1 196 ? -7.900 0.487 -9.711 1.00 95.19 196 VAL A C 1
ATOM 1470 O O . VAL A 1 196 ? -8.455 1.518 -9.339 1.00 95.19 196 VAL A O 1
ATOM 1473 N N . LEU A 1 197 ? -6.788 0.480 -10.438 1.00 96.75 197 LEU A N 1
ATOM 1474 C CA . LEU A 1 197 ? -5.980 1.654 -10.745 1.00 96.75 197 LEU A CA 1
ATOM 1475 C C . LEU A 1 197 ? -6.012 1.927 -12.253 1.00 96.75 197 LEU A C 1
ATOM 1477 O O . LEU A 1 197 ? -5.375 1.222 -13.037 1.00 96.75 197 LEU A O 1
ATOM 1481 N N . ASP A 1 198 ? -6.758 2.952 -12.656 1.00 97.25 198 ASP A N 1
ATOM 1482 C CA . ASP A 1 198 ? -6.804 3.450 -14.031 1.00 97.25 198 ASP A CA 1
ATOM 1483 C C . ASP A 1 198 ? -6.009 4.756 -14.129 1.00 97.25 198 ASP A C 1
ATOM 1485 O O . ASP A 1 198 ? -6.364 5.731 -13.473 1.00 97.25 198 ASP A O 1
ATOM 1489 N N . GLY A 1 199 ? -4.938 4.793 -14.924 1.00 97.19 199 GLY A N 1
ATOM 1490 C CA . GLY A 1 199 ? -4.161 6.020 -15.159 1.00 97.19 199 GLY A CA 1
ATOM 1491 C C . GLY A 1 199 ? -4.902 7.028 -16.030 1.00 97.19 199 GLY A C 1
ATOM 1492 O O . GLY A 1 199 ? -4.724 8.231 -15.885 1.00 97.19 199 GLY A O 1
ATOM 1493 N N . GLY A 1 200 ? -5.827 6.554 -16.868 1.00 97.62 200 GLY A N 1
ATOM 1494 C CA . GLY A 1 200 ? -6.567 7.411 -17.777 1.00 97.62 200 GLY A CA 1
ATOM 1495 C C . GLY A 1 200 ? -5.764 7.742 -19.036 1.00 97.62 200 GLY A C 1
ATOM 1496 O O . GLY A 1 200 ? -5.487 6.858 -19.849 1.00 97.62 200 GLY A O 1
ATOM 1497 N N . SER A 1 201 ? -5.525 9.026 -19.308 1.00 97.62 201 SER A N 1
ATOM 1498 C CA . SER A 1 201 ? -4.803 9.453 -20.508 1.00 97.62 201 SER A CA 1
ATOM 1499 C C . SER A 1 201 ? -3.555 10.262 -20.194 1.00 97.62 201 SER A C 1
ATOM 1501 O O . SER A 1 201 ? -3.668 11.415 -19.782 1.00 97.62 201 SER A O 1
ATOM 1503 N N . GLY A 1 202 ? -2.413 9.757 -20.637 1.00 97.69 202 GLY A N 1
ATOM 1504 C CA . GLY A 1 202 ? -1.150 10.473 -20.638 1.00 97.69 202 GLY A CA 1
ATOM 1505 C C . GLY A 1 202 ? -0.004 9.487 -20.565 1.00 97.69 202 GLY A C 1
ATOM 1506 O O . GLY A 1 202 ? 0.041 8.565 -21.378 1.00 97.69 202 GLY A O 1
ATOM 1507 N N . ASN A 1 203 ? 0.956 9.750 -19.685 1.00 98.00 203 ASN A N 1
ATOM 1508 C CA . ASN A 1 203 ? 2.046 8.840 -19.363 1.00 98.00 203 ASN A CA 1
ATOM 1509 C C . ASN A 1 203 ? 2.059 8.620 -17.848 1.00 98.00 203 ASN A C 1
ATOM 1511 O O . ASN A 1 203 ? 2.651 9.396 -17.096 1.00 98.00 203 ASN A O 1
ATOM 1515 N N . ASP A 1 204 ? 1.386 7.564 -17.424 1.00 98.56 204 ASP A N 1
ATOM 1516 C CA . ASP A 1 204 ? 0.950 7.363 -16.055 1.00 98.56 204 ASP A CA 1
ATOM 1517 C C . ASP A 1 204 ? 1.829 6.332 -15.343 1.00 98.56 204 ASP A C 1
ATOM 1519 O O . ASP A 1 204 ? 2.434 5.437 -15.944 1.00 98.56 204 ASP A O 1
ATOM 1523 N N . THR A 1 205 ? 1.968 6.493 -14.031 1.00 98.62 205 THR A N 1
ATOM 1524 C CA . THR A 1 205 ? 2.852 5.676 -13.196 1.00 98.62 205 THR A CA 1
ATOM 1525 C C . THR A 1 205 ? 2.101 5.135 -11.994 1.00 98.62 205 THR A C 1
ATOM 1527 O O . THR A 1 205 ? 1.546 5.912 -11.219 1.00 98.62 205 THR A O 1
ATOM 1530 N N . VAL A 1 206 ? 2.176 3.824 -11.770 1.00 98.44 206 VAL A N 1
ATOM 1531 C CA . VAL A 1 206 ? 1.807 3.232 -10.477 1.00 98.44 206 VAL A CA 1
ATOM 1532 C C . VAL A 1 206 ? 3.057 3.073 -9.619 1.00 98.44 206 VAL A C 1
ATOM 1534 O O . VAL A 1 206 ? 4.086 2.572 -10.077 1.00 98.44 206 VAL A O 1
ATOM 1537 N N . SER A 1 207 ? 2.965 3.526 -8.372 1.00 98.25 207 SER A N 1
ATOM 1538 C CA . SER A 1 207 ? 4.026 3.483 -7.372 1.00 98.25 207 SER A CA 1
ATOM 1539 C C . SER A 1 207 ? 3.623 2.618 -6.189 1.00 98.25 207 SER A C 1
ATOM 1541 O O . SER A 1 207 ? 2.704 2.952 -5.445 1.00 98.25 207 SER A O 1
ATOM 1543 N N . TYR A 1 208 ? 4.378 1.543 -5.978 1.00 97.94 208 TYR A N 1
ATOM 1544 C CA . TYR A 1 208 ? 4.290 0.659 -4.818 1.00 97.94 208 TYR A CA 1
ATOM 1545 C C . TYR A 1 208 ? 5.310 1.021 -3.731 1.00 97.94 208 TYR A C 1
ATOM 1547 O O . TYR A 1 208 ? 5.612 0.209 -2.856 1.00 97.94 208 TYR A O 1
ATOM 1555 N N . GLU A 1 209 ? 5.845 2.247 -3.744 1.00 96.81 209 GLU A N 1
ATOM 1556 C CA . GLU A 1 209 ? 6.930 2.661 -2.840 1.00 96.81 209 GLU A CA 1
ATOM 1557 C C . GLU A 1 209 ? 6.550 2.611 -1.351 1.00 96.81 209 GLU A C 1
ATOM 1559 O O . GLU A 1 209 ? 7.421 2.558 -0.483 1.00 96.81 209 GLU A O 1
ATOM 1564 N N . MET A 1 210 ? 5.247 2.609 -1.056 1.00 94.75 210 MET A N 1
ATOM 1565 C CA . MET A 1 210 ? 4.696 2.492 0.293 1.00 94.75 210 MET A CA 1
ATOM 1566 C C . MET A 1 210 ? 4.449 1.042 0.730 1.00 94.75 210 MET A C 1
ATOM 1568 O O . MET A 1 210 ? 4.105 0.820 1.893 1.00 94.75 210 MET A O 1
ATOM 1572 N N . SER A 1 211 ? 4.650 0.054 -0.144 1.00 96.25 211 SER A N 1
ATOM 1573 C CA . SER A 1 211 ? 4.495 -1.360 0.198 1.00 96.25 211 SER A CA 1
ATOM 1574 C C . SER A 1 211 ? 5.488 -1.777 1.283 1.00 96.25 211 SER A C 1
ATOM 1576 O O . SER A 1 211 ? 6.683 -1.477 1.221 1.00 96.25 211 SER A O 1
ATOM 1578 N N . SER A 1 212 ? 5.001 -2.492 2.298 1.00 93.62 212 SER A N 1
ATOM 1579 C CA . SER A 1 212 ? 5.835 -2.965 3.412 1.00 93.62 212 SER A CA 1
ATOM 1580 C C . SER A 1 212 ? 6.643 -4.219 3.076 1.00 93.62 212 SER A C 1
ATOM 1582 O O . SER A 1 212 ? 7.419 -4.688 3.910 1.00 93.62 212 SER A O 1
ATOM 1584 N N . GLN A 1 213 ? 6.451 -4.772 1.876 1.00 95.50 213 GLN A N 1
ATOM 1585 C CA . GLN A 1 213 ? 7.113 -5.966 1.353 1.00 95.50 213 GLN A CA 1
ATOM 1586 C C . GLN A 1 213 ? 7.298 -5.848 -0.169 1.00 95.50 213 GLN A C 1
ATOM 1588 O O . GLN A 1 213 ? 6.778 -4.918 -0.786 1.00 95.50 213 GLN A O 1
ATOM 1593 N N . GLY A 1 214 ? 8.032 -6.795 -0.761 1.00 96.50 214 GLY A N 1
ATOM 1594 C CA . GLY A 1 214 ? 8.282 -6.823 -2.203 1.00 96.50 214 GLY A CA 1
ATOM 1595 C C . GLY A 1 214 ? 7.019 -7.118 -3.007 1.00 96.50 214 GLY A C 1
ATOM 1596 O O . GLY A 1 214 ? 6.205 -7.949 -2.600 1.00 96.50 214 GLY A O 1
ATOM 1597 N N . VAL A 1 215 ? 6.878 -6.457 -4.152 1.00 97.50 215 VAL A N 1
ATOM 1598 C CA . VAL A 1 215 ? 5.709 -6.559 -5.031 1.00 97.50 215 VAL A CA 1
ATOM 1599 C C . VAL A 1 215 ? 6.042 -7.249 -6.349 1.00 97.50 215 VAL A C 1
ATOM 1601 O O . VAL A 1 215 ? 7.168 -7.217 -6.844 1.00 97.50 215 VAL A O 1
ATOM 1604 N N . THR A 1 216 ? 5.042 -7.876 -6.960 1.00 97.12 216 THR A N 1
ATOM 1605 C CA . THR A 1 216 ? 5.070 -8.276 -8.368 1.00 97.12 216 THR A CA 1
ATOM 1606 C C . THR A 1 216 ? 4.030 -7.466 -9.120 1.00 97.12 216 THR A C 1
ATOM 1608 O O . THR A 1 216 ? 2.853 -7.578 -8.807 1.00 97.12 216 THR A O 1
ATOM 1611 N N . ALA A 1 217 ? 4.449 -6.706 -10.130 1.00 96.94 217 ALA A N 1
ATOM 1612 C CA . ALA A 1 217 ? 3.555 -5.929 -10.983 1.00 96.94 217 ALA A CA 1
ATOM 1613 C C . ALA A 1 217 ? 3.851 -6.206 -12.465 1.00 96.94 217 ALA A C 1
ATOM 1615 O O . ALA A 1 217 ? 5.012 -6.192 -12.881 1.00 96.94 217 ALA A O 1
ATOM 1616 N N . ASP A 1 218 ? 2.809 -6.491 -13.251 1.00 94.88 218 ASP A N 1
ATOM 1617 C CA . ASP A 1 218 ? 2.892 -6.836 -14.678 1.00 94.88 218 ASP A CA 1
ATOM 1618 C C . ASP A 1 218 ? 1.881 -6.029 -15.499 1.00 94.88 218 ASP A C 1
ATOM 1620 O O . ASP A 1 218 ? 0.681 -6.312 -15.462 1.00 94.88 218 ASP A O 1
ATOM 1624 N N . LEU A 1 219 ? 2.379 -5.063 -16.278 1.00 95.75 219 LEU A N 1
ATOM 1625 C CA . LEU A 1 219 ? 1.563 -4.209 -17.150 1.00 95.75 219 LEU A CA 1
ATOM 1626 C C . LEU A 1 219 ? 0.922 -4.989 -18.315 1.00 95.75 219 LEU A C 1
ATOM 1628 O O . LEU A 1 219 ? -0.150 -4.626 -18.793 1.00 95.75 219 LEU A O 1
ATOM 1632 N N . ALA A 1 220 ? 1.527 -6.097 -18.762 1.00 89.44 220 ALA A N 1
ATOM 1633 C CA . ALA A 1 220 ? 1.058 -6.848 -19.928 1.00 89.44 220 ALA A CA 1
ATOM 1634 C C . ALA A 1 220 ? -0.117 -7.780 -19.612 1.00 89.44 220 ALA A C 1
ATOM 1636 O O . ALA A 1 220 ? -1.025 -7.958 -20.429 1.00 89.44 220 ALA A O 1
ATOM 1637 N N . ASN A 1 221 ? -0.053 -8.454 -18.462 1.00 77.56 221 ASN A N 1
ATOM 1638 C CA . ASN A 1 221 ? -1.050 -9.449 -18.059 1.00 77.56 221 ASN A CA 1
ATOM 1639 C C . ASN A 1 221 ? -1.979 -8.950 -16.952 1.00 77.56 221 ASN A C 1
ATOM 1641 O O . ASN A 1 221 ? -2.891 -9.691 -16.581 1.00 77.56 221 ASN A O 1
ATOM 1645 N N . VAL A 1 222 ? -1.743 -7.733 -16.446 1.00 73.25 222 VAL A N 1
ATOM 1646 C CA . VAL A 1 222 ? -2.449 -7.141 -15.300 1.00 73.25 222 VAL A CA 1
ATOM 1647 C C . VAL A 1 222 ? -2.454 -8.108 -14.113 1.00 73.25 222 VAL A C 1
ATOM 1649 O O . VAL A 1 222 ? -3.456 -8.317 -13.439 1.00 73.25 222 VAL A O 1
ATOM 1652 N N . ALA A 1 223 ? -1.335 -8.815 -13.948 1.00 71.69 223 ALA A N 1
ATOM 1653 C CA . ALA A 1 223 ? -1.146 -9.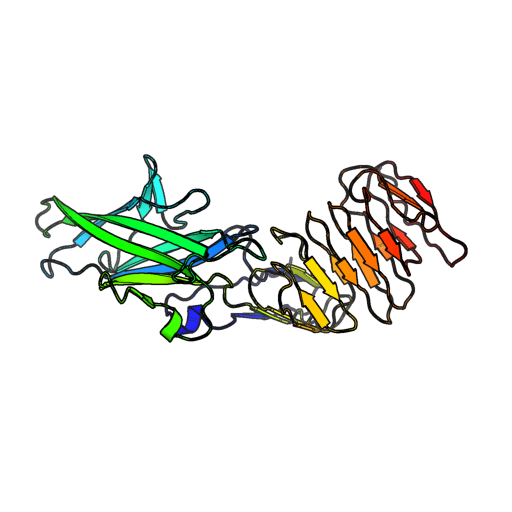781 -12.885 1.00 71.69 223 ALA A CA 1
ATOM 1654 C C . ALA A 1 223 ? -0.256 -9.128 -11.841 1.00 71.69 223 ALA A C 1
ATOM 1656 O O . ALA A 1 223 ? 0.950 -8.979 -12.045 1.00 71.69 223 ALA A O 1
ATOM 1657 N N . THR A 1 224 ? -0.865 -8.748 -10.735 1.00 81.94 224 THR A N 1
ATOM 1658 C CA . THR A 1 224 ? -0.187 -8.143 -9.604 1.00 81.94 224 THR A CA 1
ATOM 1659 C C . THR A 1 224 ? -0.317 -9.071 -8.396 1.00 81.94 224 THR A C 1
ATOM 1661 O O . THR A 1 224 ? -1.273 -9.844 -8.274 1.00 81.94 224 THR A O 1
ATOM 1664 N N . ALA A 1 225 ? 0.725 -9.121 -7.576 1.00 87.69 225 ALA A N 1
ATOM 1665 C CA . ALA A 1 225 ? 0.776 -10.001 -6.418 1.00 87.69 225 ALA A CA 1
ATOM 1666 C C . ALA A 1 225 ? 1.719 -9.446 -5.357 1.00 87.69 225 ALA A C 1
ATOM 1668 O O . ALA A 1 225 ? 2.751 -8.854 -5.684 1.00 87.69 225 ALA A O 1
ATOM 1669 N N . GLY A 1 226 ? 1.427 -9.781 -4.105 1.00 85.44 226 GLY A N 1
ATOM 1670 C CA . GLY A 1 226 ? 2.274 -9.452 -2.967 1.00 85.44 226 GLY A CA 1
ATOM 1671 C C . GLY A 1 226 ? 1.962 -8.078 -2.385 1.00 85.44 226 GLY A C 1
ATOM 1672 O O . GLY A 1 226 ? 1.951 -7.072 -3.090 1.00 85.44 226 GLY A O 1
ATOM 1673 N N . SER A 1 227 ? 1.740 -8.063 -1.075 1.00 90.81 227 SER A N 1
ATOM 1674 C CA . SER A 1 227 ? 1.426 -6.914 -0.239 1.00 90.81 227 SER A CA 1
ATOM 1675 C C . SER A 1 227 ? 0.503 -5.912 -0.934 1.00 90.81 227 SER A C 1
ATOM 1677 O O . SER A 1 227 ? -0.652 -6.237 -1.168 1.00 90.81 227 SER A O 1
ATOM 1679 N N . TYR A 1 228 ? 0.986 -4.711 -1.254 1.00 94.81 228 TYR A N 1
ATOM 1680 C CA . TYR A 1 228 ? 0.150 -3.628 -1.787 1.00 94.81 228 TYR A CA 1
ATOM 1681 C C . TYR A 1 228 ? -0.188 -3.794 -3.268 1.00 94.81 228 TYR A C 1
ATOM 1683 O O . TYR A 1 228 ? -0.942 -3.003 -3.798 1.00 94.81 228 TYR A O 1
ATOM 1691 N N . ALA A 1 229 ? 0.400 -4.782 -3.942 1.00 94.69 229 ALA A N 1
ATOM 1692 C CA . ALA A 1 229 ? 0.061 -5.123 -5.314 1.00 94.69 229 ALA A CA 1
ATOM 1693 C C . ALA A 1 229 ? -0.881 -6.332 -5.386 1.00 94.69 229 ALA A C 1
ATOM 1695 O O . ALA A 1 229 ? -1.190 -6.792 -6.483 1.00 94.69 229 ALA A O 1
ATOM 1696 N N . ASP A 1 230 ? -1.273 -6.945 -4.264 1.00 91.62 230 ASP A N 1
ATOM 1697 C CA . ASP A 1 230 ? -2.030 -8.194 -4.320 1.00 91.62 230 ASP A CA 1
ATOM 1698 C C . ASP A 1 230 ? -3.409 -7.990 -4.960 1.00 91.62 230 ASP A C 1
ATOM 1700 O O . ASP A 1 230 ? -4.225 -7.220 -4.480 1.00 91.62 230 ASP A O 1
ATOM 1704 N N . ASN A 1 231 ? -3.661 -8.691 -6.069 1.00 91.94 231 ASN A N 1
ATOM 1705 C CA . ASN A 1 231 ? -4.911 -8.637 -6.842 1.00 91.94 231 ASN A CA 1
ATOM 1706 C C . ASN A 1 231 ? -5.312 -7.267 -7.418 1.00 91.94 231 ASN A C 1
ATOM 1708 O O . ASN A 1 231 ? -6.422 -7.163 -7.951 1.00 91.94 231 ASN A O 1
ATOM 1712 N N . ASP A 1 232 ? -4.428 -6.269 -7.394 1.00 95.44 232 ASP A N 1
ATOM 1713 C CA . ASP A 1 232 ? -4.653 -5.026 -8.128 1.00 95.44 232 ASP A CA 1
ATOM 1714 C C . ASP A 1 232 ? -5.008 -5.250 -9.607 1.00 95.44 232 ASP A C 1
ATOM 1716 O O . ASP A 1 232 ? -4.518 -6.140 -10.309 1.00 95.44 232 ASP A O 1
ATOM 1720 N N . VAL A 1 233 ? -5.840 -4.358 -10.128 1.00 94.81 233 VAL A N 1
ATOM 1721 C CA . VAL A 1 233 ? -6.171 -4.280 -11.545 1.00 94.81 233 VAL A CA 1
ATOM 1722 C C . VAL A 1 233 ? -5.666 -2.958 -12.091 1.00 94.81 233 VAL A C 1
ATOM 1724 O O . VAL A 1 233 ? -6.203 -1.906 -11.766 1.00 94.81 233 VAL A O 1
ATOM 1727 N N . LEU A 1 234 ? -4.663 -3.023 -12.963 1.00 96.00 234 LEU A N 1
ATOM 1728 C CA . LEU A 1 234 ? -4.045 -1.864 -13.605 1.00 96.00 234 LEU A CA 1
ATOM 1729 C C . LEU A 1 234 ? -4.589 -1.651 -15.027 1.00 96.00 234 LEU A C 1
ATOM 1731 O O . LEU A 1 234 ? -4.672 -2.595 -15.821 1.00 96.00 234 LEU A O 1
ATOM 1735 N N . SER A 1 235 ? -4.909 -0.409 -15.387 1.00 95.69 235 SER A N 1
ATOM 1736 C CA . SER A 1 235 ? -5.219 -0.007 -16.764 1.00 95.69 235 SER A CA 1
ATOM 1737 C C . SER A 1 235 ? -4.683 1.381 -17.092 1.00 95.69 235 SER A C 1
ATOM 1739 O O . SER A 1 235 ? -4.612 2.236 -16.222 1.00 95.69 235 SER A O 1
ATOM 1741 N N . GLY A 1 236 ? -4.308 1.606 -18.357 1.00 95.88 236 GLY A N 1
ATOM 1742 C CA . GLY A 1 236 ? -3.795 2.911 -18.793 1.00 95.88 236 GLY A CA 1
ATOM 1743 C C . GLY A 1 236 ? -2.545 3.348 -18.026 1.00 95.88 236 GLY A C 1
ATOM 1744 O O . GLY A 1 236 ? -2.451 4.509 -17.672 1.00 95.88 236 GLY A O 1
ATOM 1745 N N . ILE A 1 237 ? -1.653 2.404 -17.693 1.00 97.94 237 ILE A N 1
ATOM 1746 C CA . ILE A 1 237 ? -0.415 2.657 -16.946 1.00 97.94 237 ILE A CA 1
ATOM 1747 C C . ILE A 1 237 ? 0.777 2.323 -17.837 1.00 97.94 237 ILE A C 1
ATOM 1749 O O . ILE A 1 237 ? 0.884 1.196 -18.322 1.00 97.94 237 ILE A O 1
ATOM 1753 N N . GLU A 1 238 ? 1.704 3.265 -17.998 1.00 97.94 238 GLU A N 1
ATOM 1754 C CA . GLU A 1 238 ? 2.911 3.081 -18.809 1.00 97.94 238 GLU A CA 1
ATOM 1755 C C . GLU A 1 238 ? 4.153 2.744 -17.973 1.00 97.94 238 GLU A C 1
ATOM 1757 O O . GLU A 1 238 ? 5.114 2.182 -18.506 1.00 97.94 238 GLU A O 1
ATOM 1762 N N . ASN A 1 239 ? 4.166 3.084 -16.678 1.00 98.62 239 ASN A N 1
ATOM 1763 C CA . ASN A 1 239 ? 5.359 2.992 -15.834 1.00 98.62 239 ASN A CA 1
ATOM 1764 C C . ASN A 1 239 ? 5.088 2.362 -14.465 1.00 98.62 239 ASN A C 1
ATOM 1766 O O . ASN A 1 239 ? 4.000 2.482 -13.900 1.00 98.62 239 ASN A O 1
ATOM 1770 N N . LEU A 1 240 ? 6.134 1.763 -13.891 1.00 98.62 240 LEU A N 1
ATOM 1771 C CA . LEU A 1 240 ? 6.094 1.160 -12.561 1.00 98.62 240 LEU A CA 1
ATOM 1772 C C . LEU A 1 240 ? 7.233 1.666 -11.679 1.00 98.62 240 LEU A C 1
ATOM 1774 O O . LEU A 1 240 ? 8.397 1.719 -12.089 1.00 98.62 240 LEU A O 1
ATOM 1778 N N . ILE A 1 241 ? 6.878 1.950 -10.433 1.00 98.75 241 ILE A N 1
ATOM 1779 C CA . ILE A 1 241 ? 7.790 2.140 -9.313 1.00 98.75 241 ILE A CA 1
ATOM 1780 C C . ILE A 1 241 ? 7.536 1.016 -8.300 1.00 98.75 241 ILE A C 1
ATOM 1782 O O . ILE A 1 241 ? 6.403 0.828 -7.860 1.00 98.75 241 ILE A O 1
ATOM 1786 N N . GLY A 1 242 ? 8.586 0.286 -7.931 1.00 98.44 242 GLY A N 1
ATOM 1787 C CA . GLY A 1 242 ? 8.554 -0.737 -6.891 1.00 98.44 242 GLY A CA 1
ATOM 1788 C C . GLY A 1 242 ? 8.637 -0.174 -5.469 1.00 98.44 242 GLY A C 1
ATOM 1789 O O . GLY A 1 242 ? 8.523 1.033 -5.226 1.00 98.44 242 GLY A O 1
ATOM 1790 N N . SER A 1 243 ? 8.790 -1.092 -4.526 1.00 98.00 243 SER A N 1
ATOM 1791 C CA . SER A 1 243 ? 8.914 -0.871 -3.095 1.00 98.00 243 SER A CA 1
ATOM 1792 C C . SER A 1 243 ? 10.376 -0.625 -2.675 1.00 98.00 243 SER A C 1
ATOM 1794 O O . SER A 1 243 ? 11.248 -0.275 -3.465 1.00 98.00 243 SER A O 1
ATOM 1796 N N . SER A 1 244 ? 10.657 -0.729 -1.374 1.00 97.25 244 SER A N 1
ATOM 1797 C CA . SER A 1 244 ? 12.029 -0.764 -0.848 1.00 97.25 244 SER A CA 1
ATOM 1798 C C . SER A 1 244 ? 12.536 -2.190 -0.584 1.00 97.25 244 SER A C 1
ATOM 1800 O O . SER A 1 244 ? 13.423 -2.379 0.257 1.00 97.25 244 SER A O 1
ATOM 1802 N N . HIS A 1 245 ? 11.914 -3.189 -1.204 1.00 97.81 245 HIS A N 1
ATOM 1803 C CA . HIS A 1 245 ? 12.175 -4.613 -1.020 1.00 97.81 245 HIS A CA 1
ATOM 1804 C C . HIS A 1 245 ? 12.373 -5.292 -2.378 1.00 97.81 245 HIS A C 1
ATOM 1806 O O . HIS A 1 245 ? 12.198 -4.671 -3.408 1.00 97.81 245 HIS A O 1
ATOM 1812 N N . ASP A 1 246 ? 12.717 -6.582 -2.375 1.00 98.12 246 ASP A N 1
ATOM 1813 C CA . ASP A 1 246 ? 12.958 -7.332 -3.611 1.00 98.12 246 ASP A CA 1
ATOM 1814 C C . ASP A 1 246 ? 11.681 -7.430 -4.472 1.00 98.12 246 ASP A C 1
ATOM 1816 O O . ASP A 1 246 ? 10.783 -8.230 -4.182 1.00 98.12 246 ASP A O 1
ATOM 1820 N N . ASP A 1 247 ? 11.626 -6.656 -5.555 1.00 98.69 247 ASP A N 1
ATOM 1821 C CA . ASP A 1 247 ? 10.455 -6.541 -6.420 1.00 98.69 247 ASP A CA 1
ATOM 1822 C C . ASP A 1 247 ? 10.589 -7.316 -7.737 1.00 98.69 247 ASP A C 1
ATOM 1824 O O . ASP A 1 247 ? 11.663 -7.725 -8.192 1.00 98.69 247 ASP A O 1
ATOM 1828 N N . ARG A 1 248 ? 9.453 -7.518 -8.407 1.00 98.06 248 ARG A N 1
ATOM 1829 C CA . ARG A 1 248 ? 9.357 -8.073 -9.760 1.00 98.06 248 ARG A CA 1
ATOM 1830 C C . ARG A 1 248 ? 8.515 -7.145 -10.625 1.00 98.06 248 ARG A C 1
ATOM 1832 O O . ARG A 1 248 ? 7.291 -7.240 -10.622 1.00 98.06 248 ARG A O 1
ATOM 1839 N N . LEU A 1 249 ? 9.173 -6.294 -11.404 1.00 98.50 249 LEU A N 1
ATOM 1840 C CA . LEU A 1 249 ? 8.517 -5.313 -12.268 1.00 98.50 249 LEU A CA 1
ATOM 1841 C C . LEU A 1 249 ? 8.583 -5.757 -13.730 1.00 98.50 249 LEU A C 1
ATOM 1843 O O . LEU A 1 249 ? 9.664 -5.973 -14.289 1.00 98.50 249 LEU A O 1
ATOM 1847 N N . LEU A 1 250 ? 7.414 -5.928 -14.338 1.00 98.00 250 LEU A N 1
ATOM 1848 C CA . LEU A 1 250 ? 7.238 -6.396 -15.704 1.00 98.00 250 LEU A CA 1
ATOM 1849 C C . LEU A 1 250 ? 6.504 -5.319 -16.515 1.00 98.00 250 LEU A C 1
ATOM 1851 O O . LEU A 1 250 ? 5.342 -5.020 -16.254 1.00 98.00 250 LEU A O 1
ATOM 1855 N N . GLY A 1 251 ? 7.193 -4.769 -17.513 1.00 97.81 251 GLY A N 1
ATOM 1856 C CA . GLY A 1 251 ? 6.616 -3.907 -18.539 1.00 97.81 251 GLY A CA 1
ATOM 1857 C C . GLY A 1 251 ? 5.708 -4.668 -19.507 1.00 97.81 251 GLY A C 1
ATOM 1858 O O . GLY A 1 251 ? 5.428 -5.863 -19.325 1.00 97.81 251 GLY A O 1
ATOM 1859 N N . ASP A 1 252 ? 5.272 -3.983 -20.555 1.00 96.19 252 ASP A N 1
ATOM 1860 C CA . ASP A 1 252 ? 4.357 -4.493 -21.565 1.00 96.19 252 ASP A CA 1
ATOM 1861 C C . ASP A 1 252 ? 4.950 -4.496 -22.983 1.00 96.19 252 ASP A C 1
ATOM 1863 O O . ASP A 1 252 ? 6.090 -4.901 -23.193 1.00 96.19 252 ASP A O 1
ATOM 1867 N N . GLY A 1 253 ? 4.122 -4.254 -24.002 1.00 96.69 253 GLY A N 1
ATOM 1868 C CA . GLY A 1 253 ? 4.563 -4.217 -25.394 1.00 96.69 253 GLY A CA 1
ATOM 1869 C C . GLY A 1 253 ? 5.123 -2.859 -25.823 1.00 96.69 253 GLY A C 1
ATOM 1870 O O . GLY A 1 253 ? 5.803 -2.808 -26.856 1.00 96.69 253 GLY A O 1
ATOM 1871 N N . ASP A 1 254 ? 4.810 -1.807 -25.067 1.00 96.56 254 ASP A N 1
ATOM 1872 C CA . ASP A 1 254 ? 5.122 -0.411 -25.352 1.00 96.56 254 ASP A CA 1
ATOM 1873 C C . ASP A 1 254 ? 6.404 0.021 -24.613 1.00 96.56 254 ASP A C 1
ATOM 1875 O O . ASP A 1 254 ? 7.113 -0.813 -24.062 1.00 96.56 254 ASP A O 1
ATOM 1879 N N . ASP A 1 255 ? 6.790 1.298 -24.703 1.00 97.38 255 ASP A N 1
ATOM 1880 C CA . ASP A 1 255 ? 8.007 1.805 -24.053 1.00 97.38 255 ASP A CA 1
ATOM 1881 C C . ASP A 1 255 ? 7.708 2.136 -22.575 1.00 97.38 255 ASP A C 1
ATOM 1883 O O . ASP A 1 255 ? 6.984 3.098 -22.312 1.00 97.38 255 ASP A O 1
ATOM 1887 N N . ASN A 1 256 ? 8.305 1.415 -21.619 1.00 98.19 256 ASN A N 1
ATOM 1888 C CA . ASN A 1 256 ? 8.069 1.630 -20.184 1.00 98.19 256 ASN A CA 1
ATOM 1889 C C . ASN A 1 256 ? 9.273 2.255 -19.451 1.00 98.19 256 ASN A C 1
ATOM 1891 O O . ASN A 1 256 ? 10.443 2.039 -19.799 1.00 98.19 256 ASN A O 1
ATOM 1895 N N . ILE A 1 257 ? 8.997 2.983 -18.363 1.00 98.19 257 ILE A N 1
ATOM 1896 C CA . ILE A 1 257 ? 9.985 3.334 -17.333 1.00 98.19 257 ILE A CA 1
ATOM 1897 C C . ILE A 1 257 ? 9.730 2.467 -16.099 1.00 98.19 257 ILE A C 1
ATOM 1899 O O . ILE A 1 257 ? 8.650 2.497 -15.515 1.00 98.19 257 ILE A O 1
ATOM 1903 N N . LEU A 1 258 ? 10.745 1.706 -15.693 1.00 98.75 258 LEU A N 1
ATOM 1904 C CA . LEU A 1 258 ? 10.680 0.798 -14.551 1.00 98.75 258 LEU A CA 1
ATOM 1905 C C . LEU A 1 258 ? 11.749 1.195 -13.527 1.00 98.75 258 LEU A C 1
ATOM 1907 O O . LEU A 1 258 ? 12.937 1.252 -13.854 1.00 98.75 258 LEU A O 1
ATOM 1911 N N . GLU A 1 259 ? 11.344 1.473 -12.292 1.00 98.69 259 GLU A N 1
ATOM 1912 C CA . GLU A 1 259 ? 12.243 1.780 -11.174 1.00 98.69 259 GLU A CA 1
ATOM 1913 C C . GLU A 1 259 ? 11.960 0.815 -10.027 1.00 98.69 259 GLU A C 1
ATOM 1915 O O . GLU A 1 259 ? 10.909 0.911 -9.404 1.00 98.69 259 GLU A O 1
ATOM 1920 N N . GLY A 1 260 ? 12.886 -0.114 -9.773 1.00 98.50 260 GLY A N 1
ATOM 1921 C CA . GLY A 1 260 ? 12.756 -1.114 -8.707 1.00 98.50 260 GLY A CA 1
ATOM 1922 C C . GLY A 1 260 ? 12.688 -0.467 -7.328 1.00 98.50 260 GLY A C 1
ATOM 1923 O O . GLY A 1 260 ? 11.685 -0.580 -6.643 1.00 98.50 260 GLY A O 1
ATOM 1924 N N . GLY A 1 261 ? 13.679 0.364 -7.011 1.00 98.25 261 GLY A N 1
ATOM 1925 C CA . GLY A 1 261 ? 13.823 0.955 -5.687 1.00 98.25 261 GLY A CA 1
ATOM 1926 C C . GLY A 1 261 ? 15.007 0.314 -4.982 1.00 98.25 261 GLY A C 1
ATOM 1927 O O . GLY A 1 261 ? 15.980 -0.065 -5.624 1.00 98.25 261 GLY A O 1
ATOM 1928 N N . ALA A 1 262 ? 14.968 0.247 -3.656 1.00 97.69 262 ALA A N 1
ATOM 1929 C CA . ALA A 1 262 ? 15.953 -0.545 -2.928 1.00 97.69 262 ALA A CA 1
ATOM 1930 C C . ALA A 1 262 ? 15.506 -2.009 -2.910 1.00 97.69 262 ALA A C 1
ATOM 1932 O O . ALA A 1 262 ? 14.319 -2.268 -2.822 1.00 97.69 262 ALA A O 1
ATOM 1933 N N . GLY A 1 263 ? 16.447 -2.945 -2.859 1.00 98.25 263 GLY A N 1
ATOM 1934 C CA . GLY A 1 263 ? 16.124 -4.368 -2.956 1.00 98.25 263 GLY A CA 1
ATOM 1935 C C . GLY A 1 263 ? 16.994 -5.017 -4.018 1.00 98.25 263 GLY A C 1
ATOM 1936 O O . GLY A 1 263 ? 17.840 -4.357 -4.615 1.00 98.25 263 GLY A O 1
ATOM 1937 N N . ALA A 1 264 ? 16.864 -6.328 -4.182 1.00 98.50 264 ALA A N 1
ATOM 1938 C CA . ALA A 1 264 ? 17.421 -7.044 -5.319 1.00 98.50 264 ALA A CA 1
ATOM 1939 C C . ALA A 1 264 ? 16.297 -7.349 -6.313 1.00 98.50 264 ALA A C 1
ATOM 1941 O O . ALA A 1 264 ? 15.632 -8.386 -6.216 1.00 98.50 264 ALA A O 1
ATOM 1942 N N . ASP A 1 265 ? 16.115 -6.461 -7.285 1.00 98.81 265 ASP A N 1
ATOM 1943 C CA . ASP A 1 265 ? 14.906 -6.450 -8.103 1.00 98.81 265 ASP A CA 1
ATOM 1944 C C . ASP A 1 265 ? 15.026 -7.280 -9.382 1.00 98.81 265 ASP A C 1
ATOM 1946 O O . ASP A 1 265 ? 16.097 -7.514 -9.953 1.00 98.81 265 ASP A O 1
ATOM 1950 N N . ILE A 1 266 ? 13.887 -7.730 -9.894 1.00 98.62 266 ILE A N 1
ATOM 1951 C CA . ILE A 1 266 ? 13.773 -8.355 -11.209 1.00 98.62 266 ILE A CA 1
ATOM 1952 C C . ILE A 1 266 ? 12.992 -7.405 -12.103 1.00 98.62 266 ILE A C 1
ATOM 1954 O O . ILE A 1 266 ? 11.768 -7.339 -12.026 1.00 98.62 266 ILE A O 1
ATOM 1958 N N . ILE A 1 267 ? 13.705 -6.715 -12.991 1.00 98.62 267 ILE A N 1
ATOM 1959 C CA . ILE A 1 267 ? 13.126 -5.713 -13.886 1.00 98.62 267 ILE A CA 1
ATOM 1960 C C . ILE A 1 267 ? 13.147 -6.246 -15.319 1.00 98.62 267 ILE A C 1
ATOM 1962 O O . ILE A 1 267 ? 14.196 -6.627 -15.863 1.00 98.62 267 ILE A O 1
ATOM 1966 N N . ARG A 1 268 ? 11.970 -6.297 -15.947 1.00 97.88 268 ARG A N 1
ATOM 1967 C CA . ARG A 1 268 ? 11.800 -6.853 -17.287 1.00 97.88 268 ARG A CA 1
ATOM 1968 C C . ARG A 1 268 ? 10.914 -5.985 -18.172 1.00 97.88 268 ARG A C 1
ATOM 1970 O O . ARG A 1 268 ? 9.743 -5.837 -17.879 1.00 97.88 268 ARG A O 1
ATOM 1977 N N . GLY A 1 269 ? 11.447 -5.541 -19.307 1.00 96.88 269 GLY A N 1
ATOM 1978 C CA . GLY A 1 269 ? 10.726 -4.679 -20.253 1.00 96.88 269 GLY A CA 1
ATOM 1979 C C . GLY A 1 269 ? 9.591 -5.347 -21.047 1.00 96.88 269 GLY A C 1
ATOM 1980 O O . GLY A 1 269 ? 8.574 -4.737 -21.299 1.00 96.88 269 GLY A O 1
ATOM 1981 N N . ASN A 1 270 ? 9.709 -6.643 -21.377 1.00 91.88 270 ASN A N 1
ATOM 1982 C CA . ASN A 1 270 ? 8.728 -7.444 -22.152 1.00 91.88 270 ASN A CA 1
ATOM 1983 C C . ASN A 1 270 ? 8.381 -6.982 -23.589 1.00 91.88 270 ASN A C 1
ATOM 1985 O O . ASN A 1 270 ? 7.820 -7.796 -24.334 1.00 91.88 270 ASN A O 1
ATOM 1989 N N . GLY A 1 271 ? 8.806 -5.801 -24.025 1.00 92.69 271 GLY A N 1
ATOM 1990 C CA . GLY A 1 271 ? 8.508 -5.220 -25.334 1.00 92.69 271 GLY A CA 1
ATOM 1991 C C . GLY A 1 271 ? 9.377 -3.993 -25.581 1.00 92.69 271 GLY A C 1
ATOM 1992 O O . GLY A 1 271 ? 10.523 -4.024 -25.170 1.00 92.69 271 GLY A O 1
ATOM 1993 N N . GLY A 1 272 ? 8.882 -2.998 -26.322 1.00 94.88 272 GLY A N 1
ATOM 1994 C CA . GLY A 1 272 ? 9.379 -1.615 -26.258 1.00 94.88 272 GLY A CA 1
ATOM 1995 C C . GLY A 1 272 ? 10.879 -1.290 -26.369 1.00 94.88 272 GLY A C 1
ATOM 1996 O O . GLY A 1 272 ? 11.743 -2.085 -26.749 1.00 94.88 272 GLY A O 1
ATOM 1997 N N . ASN A 1 273 ? 11.175 -0.021 -26.085 1.00 94.88 273 ASN A N 1
ATOM 1998 C CA . ASN A 1 273 ? 12.493 0.539 -25.791 1.00 94.88 273 ASN A CA 1
ATOM 1999 C C . ASN A 1 273 ? 12.552 0.954 -24.314 1.00 94.88 273 ASN A C 1
ATOM 2001 O O . ASN A 1 273 ? 12.632 2.141 -23.985 1.00 94.88 273 ASN A O 1
ATOM 2005 N N . ASP A 1 274 ? 12.546 -0.033 -23.428 1.00 96.81 274 ASP A N 1
ATOM 2006 C CA . ASP A 1 274 ? 12.346 0.201 -21.999 1.00 96.81 274 ASP A CA 1
ATOM 2007 C C . ASP A 1 274 ? 13.543 0.835 -21.300 1.00 96.81 274 ASP A C 1
ATOM 2009 O O . ASP A 1 274 ? 14.710 0.664 -21.685 1.00 96.81 274 ASP A O 1
ATOM 2013 N N . THR A 1 275 ? 13.243 1.553 -20.222 1.00 97.38 275 THR A N 1
ATOM 2014 C CA . THR A 1 275 ? 14.221 2.235 -19.379 1.00 97.38 275 THR A CA 1
ATOM 2015 C C . THR A 1 275 ? 14.185 1.678 -17.963 1.00 97.38 275 THR A C 1
ATOM 2017 O O . THR A 1 275 ? 13.171 1.800 -17.285 1.00 97.38 275 THR A O 1
ATOM 2020 N N . ALA A 1 276 ? 15.316 1.156 -17.478 1.00 97.88 276 ALA A N 1
ATOM 2021 C CA . ALA A 1 276 ? 15.510 0.968 -16.042 1.00 97.88 276 ALA A CA 1
ATOM 2022 C C . ALA A 1 276 ? 16.014 2.283 -15.434 1.00 97.88 276 ALA A C 1
ATOM 2024 O O . ALA A 1 276 ? 17.038 2.835 -15.862 1.00 97.88 276 ALA A O 1
ATOM 2025 N N . SER A 1 277 ? 15.273 2.810 -14.466 1.00 97.62 277 SER A N 1
ATOM 2026 C CA . SER A 1 277 ? 15.573 4.074 -13.802 1.00 97.62 277 SER A CA 1
ATOM 2027 C C . SER A 1 277 ? 16.080 3.838 -12.388 1.00 97.62 277 SER A C 1
ATOM 2029 O O . SER A 1 277 ? 15.497 3.075 -11.635 1.00 97.62 277 SER A O 1
ATOM 2031 N N . TYR A 1 278 ? 17.154 4.539 -12.034 1.00 97.50 278 TYR A N 1
ATOM 2032 C CA . TYR A 1 278 ? 17.730 4.613 -10.689 1.00 97.50 278 TYR A CA 1
ATOM 2033 C C . TYR A 1 278 ? 17.755 6.058 -10.188 1.00 97.50 278 TYR A C 1
ATOM 2035 O O . TYR A 1 278 ? 18.624 6.471 -9.413 1.00 97.50 278 TYR A O 1
ATOM 2043 N N . SER A 1 279 ? 16.844 6.875 -10.715 1.00 96.12 279 SER A N 1
ATOM 2044 C CA . SER A 1 279 ? 16.867 8.322 -10.540 1.00 96.12 279 SER A CA 1
ATOM 2045 C C . SER A 1 279 ? 16.658 8.755 -9.087 1.00 96.12 279 SER A C 1
ATOM 2047 O O . SER A 1 279 ? 17.191 9.800 -8.695 1.00 96.12 279 SER A O 1
ATOM 2049 N N . ARG A 1 280 ? 15.938 7.949 -8.288 1.00 95.06 280 ARG A N 1
ATOM 2050 C CA . ARG A 1 280 ? 15.692 8.182 -6.857 1.00 95.06 280 ARG A CA 1
ATOM 2051 C C . ARG A 1 280 ? 16.760 7.586 -5.936 1.00 95.06 280 ARG A C 1
ATOM 2053 O O . ARG A 1 280 ? 16.759 7.912 -4.749 1.00 95.06 280 ARG A O 1
ATOM 2060 N N . SER A 1 281 ? 17.731 6.840 -6.471 1.00 96.88 281 SER A N 1
ATOM 2061 C CA . SER A 1 281 ? 18.823 6.281 -5.669 1.00 96.88 281 SER A CA 1
ATOM 2062 C C . SER A 1 281 ? 19.613 7.365 -4.947 1.00 96.88 281 SER A C 1
ATOM 2064 O O . SER A 1 281 ? 20.180 8.290 -5.542 1.00 96.88 281 SER A O 1
ATOM 2066 N N . VAL A 1 282 ? 19.715 7.218 -3.627 1.00 95.81 282 VAL A N 1
ATOM 2067 C CA . VAL A 1 282 ? 20.471 8.141 -2.768 1.00 95.81 282 VAL A CA 1
ATOM 2068 C C . VAL A 1 282 ? 21.986 7.924 -2.854 1.00 95.81 282 VAL A C 1
ATOM 2070 O O . VAL A 1 282 ? 22.755 8.736 -2.337 1.00 95.81 282 VAL A O 1
ATOM 2073 N N . ALA A 1 283 ? 22.432 6.864 -3.534 1.00 96.12 283 ALA A N 1
ATOM 2074 C CA . ALA A 1 283 ? 23.832 6.555 -3.811 1.00 96.12 283 ALA A CA 1
ATOM 2075 C C . ALA A 1 283 ? 24.095 6.389 -5.320 1.00 96.12 283 ALA A C 1
ATOM 2077 O O . ALA A 1 283 ? 23.173 6.192 -6.107 1.00 96.12 283 ALA A O 1
ATOM 2078 N N . GLY A 1 284 ? 25.366 6.469 -5.730 1.00 95.31 284 GLY A N 1
ATOM 2079 C CA . GLY A 1 284 ? 25.757 6.200 -7.119 1.00 95.31 284 GLY A CA 1
ATOM 2080 C C . GLY A 1 284 ? 25.588 4.726 -7.469 1.00 95.31 284 GLY A C 1
ATOM 2081 O O . GLY A 1 284 ? 25.991 3.866 -6.680 1.00 95.31 284 GLY A O 1
ATOM 2082 N N . VAL A 1 285 ? 25.033 4.447 -8.647 1.00 96.88 285 VAL A N 1
ATOM 2083 C CA . VAL A 1 285 ? 24.759 3.080 -9.115 1.00 96.88 285 VAL A CA 1
ATOM 2084 C C . VAL A 1 285 ? 25.805 2.596 -10.117 1.00 96.88 285 VAL A C 1
ATOM 2086 O O . VAL A 1 285 ? 26.441 3.390 -10.815 1.00 96.88 285 VAL A O 1
ATOM 2089 N N . ALA A 1 286 ? 26.013 1.284 -10.196 1.00 96.50 286 ALA A N 1
ATOM 2090 C CA . ALA A 1 286 ? 26.869 0.646 -11.189 1.00 96.50 286 ALA A CA 1
ATOM 2091 C C . ALA A 1 286 ? 26.074 -0.421 -11.952 1.00 96.50 286 ALA A C 1
ATOM 2093 O O . ALA A 1 286 ? 25.921 -1.553 -11.489 1.00 96.50 286 ALA A O 1
ATOM 2094 N N . VAL A 1 287 ? 25.595 -0.030 -13.134 1.00 96.69 287 VAL A N 1
ATOM 2095 C CA . VAL A 1 287 ? 24.653 -0.795 -13.955 1.00 96.69 287 VAL A CA 1
ATOM 2096 C C . VAL A 1 287 ? 25.243 -1.019 -15.338 1.00 96.69 287 VAL A C 1
ATOM 2098 O O . VAL A 1 287 ? 25.700 -0.077 -15.978 1.00 96.69 287 VAL A O 1
ATOM 2101 N N . ASP A 1 288 ? 25.239 -2.256 -15.813 1.00 94.81 288 ASP A N 1
ATOM 2102 C CA . ASP A 1 288 ? 25.689 -2.658 -17.141 1.00 94.81 288 ASP A CA 1
ATOM 2103 C C . ASP A 1 288 ? 24.716 -3.696 -17.712 1.00 94.81 288 ASP A C 1
ATOM 2105 O O . ASP A 1 288 ? 24.568 -4.789 -17.160 1.00 94.81 288 ASP A O 1
ATOM 2109 N N . LEU A 1 289 ? 24.065 -3.375 -18.834 1.00 93.38 289 LEU A N 1
ATOM 2110 C CA . LEU A 1 289 ? 23.071 -4.245 -19.482 1.00 93.38 289 LEU A CA 1
ATOM 2111 C C . LEU A 1 289 ? 23.653 -5.583 -19.979 1.00 93.38 289 LEU A C 1
ATOM 2113 O O . LEU A 1 289 ? 22.909 -6.500 -20.319 1.00 93.38 289 LEU A O 1
ATOM 2117 N N . GLN A 1 290 ? 24.982 -5.727 -20.016 1.00 91.25 290 GLN A N 1
ATOM 2118 C CA . GLN A 1 290 ? 25.653 -6.993 -20.330 1.00 91.25 290 GLN A CA 1
ATOM 2119 C C . GLN A 1 290 ? 25.915 -7.863 -19.089 1.00 91.25 290 GLN A C 1
ATOM 2121 O O . GLN A 1 290 ? 26.333 -9.018 -19.225 1.00 91.25 290 GLN A O 1
ATOM 2126 N N . GLN A 1 291 ? 25.707 -7.327 -17.885 1.00 92.00 291 GLN A N 1
ATOM 2127 C CA . GLN A 1 291 ? 25.869 -8.050 -16.628 1.00 92.00 291 GLN A CA 1
ATOM 2128 C C . GLN A 1 291 ? 24.548 -8.670 -16.185 1.00 92.00 291 GLN A C 1
ATOM 2130 O O . GLN A 1 291 ? 23.475 -8.106 -16.361 1.00 92.00 291 GLN A O 1
ATOM 2135 N N . ALA A 1 292 ? 24.640 -9.862 -15.596 1.00 91.50 292 ALA A N 1
ATOM 2136 C CA . ALA A 1 292 ? 23.464 -10.574 -15.107 1.00 91.50 292 ALA A CA 1
ATOM 2137 C C . ALA A 1 292 ? 22.911 -9.978 -13.804 1.00 91.50 292 ALA A C 1
ATOM 2139 O O . ALA A 1 292 ? 21.722 -10.118 -13.551 1.00 91.50 292 ALA A O 1
ATOM 2140 N N . VAL A 1 293 ? 23.778 -9.373 -12.986 1.00 95.25 293 VAL A N 1
ATOM 2141 C CA . VAL A 1 293 ? 23.443 -8.799 -11.679 1.00 95.25 293 VAL A CA 1
ATOM 2142 C C . VAL A 1 293 ? 24.124 -7.442 -11.560 1.00 95.25 293 VAL A C 1
ATOM 2144 O O . VAL A 1 293 ? 25.326 -7.348 -11.821 1.00 95.25 293 VAL A O 1
ATOM 2147 N N . GLN A 1 294 ? 23.364 -6.422 -11.177 1.00 97.94 294 GLN A N 1
ATOM 2148 C CA . GLN A 1 294 ? 23.825 -5.043 -11.045 1.00 97.94 294 GLN A CA 1
ATOM 2149 C C . GLN A 1 294 ? 24.368 -4.772 -9.631 1.00 97.94 294 GLN A C 1
ATOM 2151 O O . GLN A 1 294 ? 24.325 -5.633 -8.744 1.00 97.94 294 GLN A O 1
ATOM 2156 N N . SER A 1 295 ? 24.992 -3.610 -9.419 1.00 97.06 295 SER A N 1
ATOM 2157 C CA . SER A 1 295 ? 25.678 -3.325 -8.155 1.00 97.06 295 SER A CA 1
ATOM 2158 C C . SER A 1 295 ? 25.613 -1.861 -7.728 1.00 97.06 295 SER A C 1
ATOM 2160 O O . SER A 1 295 ? 25.511 -0.963 -8.557 1.00 97.06 295 SER A O 1
ATOM 2162 N N . ASN A 1 296 ? 25.817 -1.641 -6.424 1.00 97.12 296 ASN A N 1
ATOM 2163 C CA . ASN A 1 296 ? 25.832 -0.347 -5.731 1.00 97.12 296 ASN A CA 1
ATOM 2164 C C . ASN A 1 296 ? 24.500 0.410 -5.733 1.00 97.12 296 ASN A C 1
ATOM 2166 O O . ASN A 1 296 ? 23.748 0.379 -6.699 1.00 97.12 296 ASN A O 1
ATOM 2170 N N . GLY A 1 297 ? 24.288 1.176 -4.659 1.00 97.19 297 GLY A N 1
ATOM 2171 C CA . GLY A 1 297 ? 23.047 1.919 -4.457 1.00 97.19 297 GLY A CA 1
ATOM 2172 C C . GLY A 1 297 ? 21.839 1.004 -4.590 1.00 97.19 297 GLY A C 1
ATOM 2173 O O . GLY A 1 297 ? 21.911 -0.163 -4.205 1.00 97.19 297 GLY A O 1
ATOM 2174 N N . ASP A 1 298 ? 20.790 1.549 -5.181 1.00 98.12 298 ASP A N 1
ATOM 2175 C CA . ASP A 1 298 ? 19.534 0.847 -5.432 1.00 98.12 298 ASP A CA 1
ATOM 2176 C C . ASP A 1 298 ? 19.676 -0.245 -6.503 1.00 98.12 298 ASP A C 1
ATOM 2178 O O . ASP A 1 298 ? 18.934 -1.203 -6.491 1.00 98.12 298 ASP A O 1
ATOM 2182 N N . ALA A 1 299 ? 20.714 -0.207 -7.348 1.00 98.06 299 ALA A N 1
ATOM 2183 C CA . ALA A 1 299 ? 20.969 -1.277 -8.316 1.00 98.06 299 ALA A CA 1
ATOM 2184 C C . ALA A 1 299 ? 21.579 -2.551 -7.704 1.00 98.06 299 ALA A C 1
ATOM 2186 O O . ALA A 1 299 ? 22.006 -3.453 -8.427 1.00 98.06 299 ALA A O 1
ATOM 2187 N N . LEU A 1 300 ? 21.780 -2.615 -6.386 1.00 98.25 300 LEU A N 1
ATOM 2188 C CA . LEU A 1 300 ? 22.513 -3.714 -5.768 1.00 98.25 300 LEU A CA 1
ATOM 2189 C C . LEU A 1 300 ? 21.699 -5.011 -5.757 1.00 98.25 300 LEU A C 1
ATOM 2191 O O . LEU A 1 300 ? 20.905 -5.242 -4.859 1.00 98.25 300 LEU A O 1
ATOM 2195 N N . GLY A 1 301 ? 22.062 -5.943 -6.638 1.00 98.19 301 GLY A N 1
ATOM 2196 C CA . GLY A 1 301 ? 21.419 -7.258 -6.700 1.00 98.19 301 GLY A CA 1
ATOM 2197 C C . GLY A 1 301 ? 20.390 -7.380 -7.817 1.00 98.19 301 GLY A C 1
ATOM 2198 O O . GLY A 1 301 ? 20.004 -8.507 -8.129 1.00 98.19 301 GLY A O 1
ATOM 2199 N N . ASP A 1 302 ? 20.046 -6.272 -8.474 1.00 98.75 302 ASP A N 1
ATOM 2200 C CA . ASP A 1 302 ? 19.068 -6.266 -9.554 1.00 98.75 302 ASP A CA 1
ATOM 2201 C C . ASP A 1 302 ? 19.474 -7.144 -10.723 1.00 98.75 302 ASP A C 1
ATOM 2203 O O . ASP A 1 302 ? 20.645 -7.243 -11.103 1.00 98.75 302 ASP A O 1
ATOM 2207 N N . THR A 1 303 ? 18.466 -7.701 -11.376 1.00 98.50 303 THR A N 1
ATOM 2208 C CA . THR A 1 303 ? 18.585 -8.394 -12.649 1.00 98.50 303 THR A CA 1
ATOM 2209 C C . THR A 1 303 ? 17.712 -7.692 -13.681 1.00 98.50 303 THR A C 1
ATOM 2211 O O . THR A 1 303 ? 16.518 -7.486 -13.475 1.00 98.50 303 THR A O 1
ATOM 2214 N N . LEU A 1 304 ? 18.320 -7.316 -14.808 1.00 98.00 304 LEU A N 1
ATOM 2215 C CA . LEU A 1 304 ? 17.666 -6.545 -15.864 1.00 98.00 304 LEU A CA 1
ATOM 2216 C C . LEU A 1 304 ? 17.529 -7.399 -17.123 1.00 98.00 304 LEU A C 1
ATOM 2218 O O . LEU A 1 304 ? 18.476 -8.073 -17.537 1.00 98.00 304 LEU A O 1
ATOM 2222 N N . SER A 1 305 ? 16.362 -7.366 -17.761 1.00 96.62 305 SER A N 1
ATOM 2223 C CA . SER A 1 305 ? 16.147 -8.046 -19.041 1.00 96.62 305 SER A CA 1
ATOM 2224 C C . SER A 1 305 ? 15.190 -7.277 -19.944 1.00 96.62 305 SER A C 1
ATOM 2226 O O . SER A 1 305 ? 14.208 -6.710 -19.484 1.00 96.62 305 SER A O 1
ATOM 2228 N N . GLY A 1 306 ? 15.466 -7.250 -21.250 1.00 95.19 306 GLY A N 1
ATOM 2229 C CA . GLY A 1 306 ? 14.650 -6.471 -22.190 1.00 95.19 306 GLY A CA 1
ATOM 2230 C C . GLY A 1 306 ? 14.725 -4.956 -21.971 1.00 95.19 306 GLY A C 1
ATOM 2231 O O . GLY A 1 306 ? 13.841 -4.255 -22.416 1.00 95.19 306 GLY A O 1
ATOM 2232 N N . ILE A 1 307 ? 15.758 -4.459 -21.287 1.00 95.75 307 ILE A N 1
ATOM 2233 C CA . ILE A 1 307 ? 15.965 -3.029 -21.047 1.00 95.75 307 ILE A CA 1
ATOM 2234 C C . ILE A 1 307 ? 16.905 -2.470 -22.113 1.00 95.75 307 ILE A C 1
ATOM 2236 O O . ILE A 1 307 ? 17.962 -3.052 -22.355 1.00 95.75 307 ILE A O 1
ATOM 2240 N N . ALA A 1 308 ? 16.536 -1.347 -22.729 1.00 94.50 308 ALA A N 1
ATOM 2241 C CA . ALA A 1 308 ? 17.340 -0.661 -23.743 1.00 94.50 308 ALA A CA 1
ATOM 2242 C C . ALA A 1 308 ? 18.081 0.565 -23.186 1.00 94.50 308 ALA A C 1
ATOM 2244 O O . ALA A 1 308 ? 19.115 0.972 -23.718 1.00 94.50 308 ALA A O 1
ATOM 2245 N N . ASN A 1 309 ? 17.550 1.174 -22.124 1.00 94.19 309 ASN A N 1
ATOM 2246 C CA . ASN A 1 309 ? 18.017 2.451 -21.598 1.00 94.19 309 ASN A CA 1
ATOM 2247 C C . ASN A 1 309 ? 18.239 2.407 -20.086 1.00 94.19 309 ASN A C 1
ATOM 2249 O O . ASN A 1 309 ? 17.564 1.684 -19.359 1.00 94.19 309 ASN A O 1
ATOM 2253 N N . LEU A 1 310 ? 19.178 3.231 -19.617 1.00 95.44 310 LEU A N 1
ATOM 2254 C CA . LEU A 1 310 ? 19.495 3.382 -18.200 1.00 95.44 310 LEU A CA 1
ATOM 2255 C C . LEU A 1 310 ? 19.437 4.857 -17.805 1.00 95.44 310 LEU A C 1
ATOM 2257 O O . LEU A 1 310 ? 20.071 5.710 -18.441 1.00 95.44 310 LEU A O 1
ATOM 2261 N N . VAL A 1 311 ? 18.740 5.145 -16.710 1.00 95.56 311 VAL A N 1
ATOM 2262 C CA . VAL A 1 311 ? 18.799 6.442 -16.025 1.00 95.56 311 VAL A CA 1
ATOM 2263 C C . VAL A 1 311 ? 19.519 6.253 -14.697 1.00 95.56 311 VAL A C 1
ATOM 2265 O O . VAL A 1 311 ? 19.109 5.446 -13.872 1.00 95.56 311 VAL A O 1
ATOM 2268 N N . GLY A 1 312 ? 20.619 6.983 -14.509 1.00 94.38 312 GLY A N 1
ATOM 2269 C CA . GLY A 1 312 ? 21.395 6.964 -13.270 1.00 94.38 312 GLY A CA 1
ATOM 2270 C C . GLY A 1 312 ? 20.807 7.862 -12.185 1.00 94.38 312 GLY A C 1
ATOM 2271 O O . GLY A 1 312 ? 19.832 8.587 -12.400 1.00 94.38 312 GLY A O 1
ATOM 2272 N N . SER A 1 313 ? 21.451 7.835 -11.026 1.00 95.12 313 SER A N 1
ATOM 2273 C CA . SER A 1 313 ? 21.098 8.664 -9.882 1.00 95.12 313 SER A CA 1
ATOM 2274 C C . SER A 1 313 ? 21.595 10.111 -10.047 1.00 95.12 313 SER A C 1
ATOM 2276 O O . SER A 1 313 ? 22.191 10.506 -11.051 1.00 95.12 313 SER A O 1
ATOM 2278 N N . ALA A 1 314 ? 21.388 10.944 -9.025 1.00 93.50 314 ALA A N 1
ATOM 2279 C CA . ALA A 1 314 ? 22.040 12.256 -8.939 1.00 93.50 314 ALA A CA 1
ATOM 2280 C C . ALA A 1 314 ? 23.533 12.180 -8.538 1.00 93.50 314 ALA A C 1
ATOM 2282 O O . ALA A 1 314 ? 24.202 13.213 -8.437 1.00 93.50 314 ALA A O 1
ATOM 2283 N N . ASN A 1 315 ? 24.053 10.980 -8.265 1.00 94.12 315 ASN A N 1
ATOM 2284 C CA . ASN A 1 315 ? 25.396 10.739 -7.750 1.00 94.12 315 ASN A CA 1
ATOM 2285 C C . ASN A 1 315 ? 26.367 10.290 -8.862 1.00 94.12 315 ASN A C 1
ATOM 2287 O O . ASN A 1 315 ? 26.122 10.442 -10.055 1.00 94.12 315 ASN A O 1
ATOM 2291 N N . ALA A 1 316 ? 27.551 9.808 -8.474 1.00 93.31 316 ALA A N 1
ATOM 2292 C CA . ALA A 1 316 ? 28.545 9.314 -9.420 1.00 93.31 316 ALA A CA 1
ATOM 2293 C C . ALA A 1 316 ? 28.203 7.886 -9.873 1.00 93.31 316 ALA A C 1
ATOM 2295 O O . ALA A 1 316 ? 28.555 6.926 -9.188 1.00 93.31 316 ALA A O 1
ATOM 2296 N N . ASP A 1 317 ? 27.560 7.769 -11.033 1.00 94.12 317 ASP A N 1
ATOM 2297 C CA . ASP A 1 317 ? 27.156 6.481 -11.598 1.00 94.12 317 ASP A CA 1
ATOM 2298 C C . ASP A 1 317 ? 28.182 5.895 -12.580 1.00 94.12 317 ASP A C 1
ATOM 2300 O O . ASP A 1 317 ? 28.963 6.604 -13.227 1.00 94.12 317 ASP A O 1
ATOM 2304 N N . SER A 1 318 ? 28.127 4.576 -12.738 1.00 94.75 318 SER A N 1
ATOM 2305 C CA . SER A 1 318 ? 28.786 3.813 -13.795 1.00 94.75 318 SER A CA 1
ATOM 2306 C C . SER A 1 318 ? 27.720 3.096 -14.619 1.00 94.75 318 SER A C 1
ATOM 2308 O O . SER A 1 318 ? 27.242 2.050 -14.199 1.00 94.75 318 SER A O 1
ATOM 2310 N N . LEU A 1 319 ? 27.363 3.642 -15.7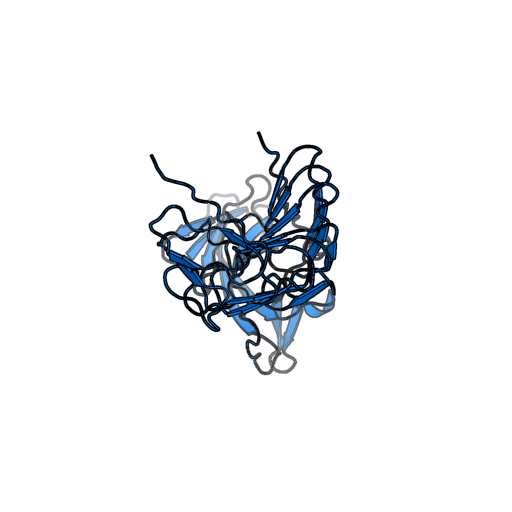85 1.00 93.12 319 LEU A N 1
ATOM 2311 C CA . LEU A 1 319 ? 26.328 3.085 -16.664 1.00 93.12 319 LEU A CA 1
ATOM 2312 C C . LEU A 1 319 ? 26.942 2.495 -17.942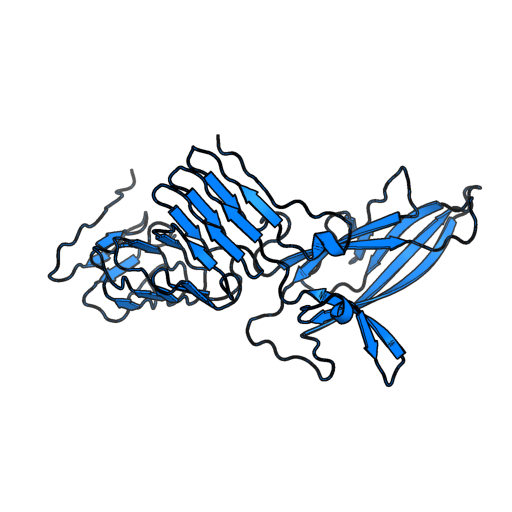 1.00 93.12 319 LEU A C 1
ATOM 2314 O O . LEU A 1 319 ? 27.642 3.192 -18.683 1.00 93.12 319 LEU A O 1
ATOM 2318 N N . GLY A 1 320 ? 26.674 1.216 -18.190 1.00 90.56 320 GLY A N 1
ATOM 2319 C CA . GLY A 1 320 ? 27.081 0.447 -19.360 1.00 90.56 320 GLY A CA 1
ATOM 2320 C C . GLY A 1 320 ? 25.866 0.003 -20.172 1.00 90.56 320 GLY A C 1
ATOM 2321 O O . GLY A 1 320 ? 24.945 -0.615 -19.647 1.00 90.56 320 GLY A O 1
ATOM 2322 N N . GLY A 1 321 ? 25.862 0.333 -21.460 1.00 83.06 321 GLY A N 1
ATOM 2323 C CA . GLY A 1 321 ? 24.858 -0.165 -22.397 1.00 83.06 321 GLY A CA 1
ATOM 2324 C C . GLY A 1 321 ? 25.237 -1.515 -23.002 1.00 83.06 321 GLY A C 1
ATOM 2325 O O . GLY A 1 321 ? 26.320 -2.058 -22.759 1.00 83.06 321 GLY A O 1
ATOM 2326 N N . ASP A 1 322 ? 24.368 -2.018 -23.865 1.00 74.88 322 ASP A N 1
ATOM 2327 C CA . ASP A 1 322 ? 24.604 -3.204 -24.685 1.00 74.88 322 ASP A CA 1
ATOM 2328 C C . ASP A 1 322 ? 24.821 -2.842 -26.175 1.00 74.88 322 ASP A C 1
ATOM 2330 O O . ASP A 1 322 ? 25.256 -1.741 -26.520 1.00 74.88 322 ASP A O 1
ATOM 2334 N N . ALA A 1 323 ? 24.579 -3.791 -27.086 1.00 64.19 323 ALA A N 1
ATOM 2335 C CA . ALA A 1 323 ? 24.706 -3.565 -28.527 1.00 64.19 323 ALA A CA 1
ATOM 2336 C C . ALA A 1 323 ? 23.457 -2.924 -29.181 1.00 64.19 323 ALA A C 1
ATOM 2338 O O . ALA A 1 323 ? 23.461 -2.731 -30.401 1.00 64.19 323 ALA A O 1
ATOM 2339 N N . ALA A 1 324 ? 22.399 -2.632 -28.415 1.00 67.50 324 ALA A N 1
ATOM 2340 C CA . ALA A 1 324 ? 21.160 -2.011 -28.876 1.00 67.50 324 ALA A CA 1
ATOM 2341 C C . ALA A 1 324 ? 21.250 -0.469 -28.914 1.00 67.50 324 ALA A C 1
ATOM 2343 O O . ALA A 1 324 ? 22.320 0.132 -28.754 1.00 67.50 324 ALA A O 1
ATOM 2344 N N . VAL A 1 325 ? 20.125 0.201 -29.190 1.00 59.06 325 VAL A N 1
ATOM 2345 C CA . VAL A 1 325 ? 20.039 1.668 -29.131 1.00 59.06 325 VAL A CA 1
ATOM 2346 C C . VAL A 1 325 ? 19.935 2.079 -27.665 1.00 59.06 325 VAL A C 1
ATOM 2348 O O . VAL A 1 325 ? 18.897 1.893 -27.052 1.00 59.06 325 VAL A O 1
ATOM 2351 N N . ASN A 1 326 ? 21.021 2.639 -27.131 1.00 59.72 326 ASN A N 1
ATOM 2352 C CA . ASN A 1 326 ? 21.134 3.049 -25.735 1.00 59.72 326 ASN A CA 1
ATOM 2353 C C . ASN A 1 326 ? 21.136 4.583 -25.623 1.00 59.72 326 ASN A C 1
ATOM 2355 O O . ASN A 1 326 ? 21.943 5.257 -26.274 1.00 59.72 326 ASN A O 1
ATOM 2359 N N . THR A 1 327 ? 20.305 5.142 -24.746 1.00 59.66 327 THR A N 1
ATOM 2360 C CA . THR A 1 327 ? 20.354 6.549 -24.320 1.00 59.66 327 THR A CA 1
ATOM 2361 C C . THR A 1 327 ? 20.698 6.637 -22.833 1.00 59.66 327 THR A C 1
ATOM 2363 O O . THR A 1 327 ? 19.966 6.133 -21.994 1.00 59.66 327 THR A O 1
ATOM 2366 N N . ALA A 1 328 ? 21.820 7.289 -22.498 1.00 54.41 328 ALA A N 1
ATOM 2367 C CA . ALA A 1 328 ? 22.233 7.533 -21.113 1.00 54.41 328 ALA A CA 1
ATOM 2368 C C . ALA A 1 328 ? 21.895 8.975 -20.705 1.00 54.41 328 ALA A C 1
ATOM 2370 O O . ALA A 1 328 ? 22.506 9.933 -21.198 1.00 54.41 328 ALA A O 1
ATOM 2371 N N . GLY A 1 329 ? 20.924 9.137 -19.806 1.00 53.44 329 GLY A N 1
ATOM 2372 C CA . GLY A 1 329 ? 20.572 10.429 -19.221 1.00 53.44 329 GLY A CA 1
ATOM 2373 C C . GLY A 1 329 ? 21.517 10.793 -18.076 1.00 53.44 329 GLY A C 1
ATOM 2374 O O . GLY A 1 329 ? 21.374 10.284 -16.973 1.00 53.44 329 GLY A O 1
ATOM 2375 N N . TRP A 1 330 ? 22.478 11.693 -18.309 1.00 49.28 330 TRP A N 1
ATOM 2376 C CA . TRP A 1 330 ? 23.346 12.222 -17.247 1.00 49.28 330 TRP A CA 1
ATOM 2377 C C . TRP A 1 330 ? 22.735 13.495 -16.646 1.00 49.28 330 TRP A C 1
ATOM 2379 O O . TRP A 1 330 ? 22.815 14.560 -17.267 1.00 49.28 330 TRP A O 1
ATOM 2389 N N . ARG A 1 331 ? 22.208 13.454 -15.416 1.00 47.84 331 ARG A N 1
ATOM 2390 C CA . ARG A 1 331 ? 22.012 14.687 -14.633 1.00 47.84 331 ARG A CA 1
ATOM 2391 C C . ARG A 1 331 ? 23.335 15.053 -13.961 1.00 47.84 331 ARG A C 1
ATOM 2393 O O . ARG A 1 331 ? 23.625 14.642 -12.848 1.00 47.84 331 ARG A O 1
ATOM 2400 N N . ARG A 1 332 ? 24.172 15.848 -14.639 1.00 39.16 332 ARG A N 1
ATOM 2401 C CA . ARG A 1 332 ? 25.316 16.490 -13.969 1.00 39.16 332 ARG A CA 1
ATOM 2402 C C . ARG A 1 332 ? 24.781 17.524 -12.980 1.00 39.16 332 ARG A C 1
ATOM 2404 O O . ARG A 1 332 ? 24.318 18.578 -13.410 1.00 39.16 332 ARG A O 1
ATOM 2411 N N . GLY A 1 333 ? 24.868 17.222 -11.686 1.00 38.56 333 GLY A N 1
ATOM 2412 C CA . GLY A 1 333 ? 24.678 18.206 -10.624 1.00 38.56 333 GLY A CA 1
ATOM 2413 C C . GLY A 1 333 ? 25.575 19.428 -10.844 1.00 38.56 333 GLY A C 1
ATOM 2414 O O . GLY A 1 333 ? 26.768 19.289 -11.139 1.00 38.56 333 GLY A O 1
ATOM 2415 N N . GLN A 1 334 ? 24.970 20.613 -10.754 1.00 33.72 334 GLN A N 1
ATOM 2416 C CA . GLN A 1 334 ? 25.667 21.854 -10.415 1.00 33.72 334 GLN A CA 1
ATOM 2417 C C . GLN A 1 334 ? 25.628 22.057 -8.907 1.00 33.72 334 GLN A C 1
ATOM 2419 O O . GLN A 1 334 ? 24.589 21.698 -8.311 1.00 33.72 334 GLN A O 1
#

Secondary structure (DSSP, 8-state):
----------SSTTGGGSPEEEE--SS--EEESS-TTTS-TTEEEEEEEEE---SSTT-EEEEEEEE-PPTT-EETTEEEETTEEEEPPPSS-TTEEEEEEEEEPPPTTPPP-TTS-SEEEEEEEEEEEE-SSS-EEEEEEEEEEEEE--SSGGGGEEE-TTT--EEEEEESS---EEEE--BSS-EEE--SSS-EEE--BSS-EEE-TT-SS--EEETTTT--BSGGGTT-EEES--EEE--SS--EEE--SS--EEE--SS--EEE--SSSEEEE-TT-SS--EEETTSSS-BSGGGTT-EEESEEEEE--SS--EEE--SS---EE-----

Mean predicted aligned error: 6.6 Å

pLDDT: mean 89.68, std 13.12, range [29.53, 98.81]

Radius of gyration: 24.08 Å; Cα contacts (8 Å, |Δi|>4): 970; chains: 1; bounding box: 59×47×70 Å

Sequence (334 aa):
MTAIAQAETDDSFAVQQTAETISGTADNDTIYADNPDVAPSGTTVRIINFVAEMPSSTTTVEQVYVTGLPEGYSVLNAVERNGGYVVRLDPENTSDVRVVLQYTLPADGAETDFHGFYSNFVFNMEYTLDDGQGNLSSALGVARFAIRDVDDVKDTEFEDPITGERYFILNANPPGNTIDGGAGDDIIVAGAGDDVLDGGSGNDTVSYEMSSQGVTADLANVATAGSYADNDVLSGIENLIGSSHDDRLLGDGDDNILEGGAGADIIRGNGGNDTASYSRSVAGVAVDLQQAVQSNGDALGDTLSGIANLVGSANADSLGGDAAVNTAGWRRGQ

Solvent-accessible surface area (backbone atoms only — not comparable to full-atom values): 17273 Å² total; per-residue (Å²): 137,68,71,72,57,65,73,79,88,58,82,49,66,75,59,60,60,43,61,48,80,47,69,52,49,77,49,56,35,58,38,37,55,43,50,59,93,66,30,40,65,49,37,42,69,46,68,45,79,44,76,61,85,63,97,43,96,55,44,45,47,78,42,40,40,38,34,58,70,59,91,80,43,47,56,74,56,37,48,80,52,98,88,27,32,41,45,59,65,44,90,91,44,41,50,52,39,62,42,38,36,29,37,64,47,71,60,85,88,61,70,53,50,97,86,55,30,64,44,72,46,50,44,36,36,41,35,35,33,27,61,69,80,77,53,76,48,78,50,82,48,78,48,37,38,27,31,26,74,57,91,50,84,74,46,41,50,47,65,40,92,85,80,66,51,61,30,43,44,42,55,45,56,46,55,15,34,38,37,36,34,36,26,29,52,24,37,40,34,50,30,65,17,54,28,36,43,30,28,51,44,72,62,11,30,44,27,34,58,49,27,73,42,35,32,30,43,26,64,64,75,42,53,27,33,39,59,36,29,29,66,26,41,66,40,57,56,50,27,44,34,33,10,65,25,51,21,37,42,33,36,26,71,53,64,25,48,40,27,48,44,37,35,46,20,40,41,32,18,75,32,51,68,6,29,43,40,37,59,83,27,94,37,33,28,40,42,38,69,78,43,75,58,32,30,44,48,34,37,34,55,20,31,70,39,60,57,40,27,49,33,48,16,67,47,78,56,46,83,40,70,64,96,66,80,61,58,78,58,78,63,78,75,128

Foldseek 3Di:
DADEDADDDDQDPVSQQAAAEAEGDAEAHEYEQHDCVQAFAQKDKDKDKDQDDDPDPLKAWPWKKKAWDDPPKDFPQFDDDPRITIHDADPVHRRTGITTMMDGAAFPPQDADPQQFSDKIKMKIWTWMDSNPRDTDIDIDIAMETEHADPDPVVQWDQDPPPRDIYGYDYSAGDTHEYALDHYAYEYEFDGHAYEEENHDDAYEYAPQRHPEEKEQAPAVQQIPGGRRHNHGYHNYQEYHIYLEAYEAHAHAEEYEYEHHAYQYEHEHHHYQYEYEPAVFPEAWEDALVDQATPDTRSHNYGYYNHQEYEIYQYDYHYHGDPHNYDYDDPPDD